Protein AF-A0A1I2GS58-F1 (afdb_monomer)

Organism: NCBI:txid54

Mean predicted aligned error: 17.9 Å

Nearest PDB structures (foldseek):
  8iyj-assembly1_B1  TM=2.635E-01  e=1.250E+00  Mus musculus
  8iyj-assembly1_R4  TM=2.376E-01  e=3.784E+00  Mus musculus

Structure (mmCIF, N/CA/C/O backbone):
data_AF-A0A1I2GS58-F1
#
_entry.id   AF-A0A1I2GS58-F1
#
loop_
_atom_site.group_PDB
_atom_site.id
_atom_site.type_symbol
_atom_site.label_atom_id
_atom_site.label_alt_id
_atom_site.label_comp_id
_atom_site.label_asym_id
_atom_site.label_entity_id
_atom_site.label_seq_id
_atom_site.pdbx_PDB_ins_code
_atom_site.Cartn_x
_atom_site.Cartn_y
_atom_site.Cartn_z
_atom_site.occupancy
_atom_site.B_iso_or_equiv
_atom_site.auth_seq_id
_atom_site.auth_comp_id
_atom_site.auth_asym_id
_atom_site.auth_atom_id
_atom_site.pdbx_PDB_model_num
ATOM 1 N N . MET A 1 1 ? 33.123 -3.774 -54.823 1.00 48.91 1 MET A N 1
ATOM 2 C CA . MET A 1 1 ? 31.877 -4.557 -54.957 1.00 48.91 1 MET A CA 1
ATOM 3 C C . MET A 1 1 ? 30.847 -3.925 -54.034 1.00 48.91 1 MET A C 1
ATOM 5 O O . MET A 1 1 ? 31.086 -3.956 -52.839 1.00 48.91 1 MET A O 1
ATOM 9 N N . PRO A 1 2 ? 29.762 -3.336 -54.557 1.00 59.94 2 PRO A N 1
ATOM 10 C CA . PRO A 1 2 ? 28.818 -2.522 -53.775 1.00 59.94 2 PRO A CA 1
ATOM 11 C C . PRO A 1 2 ? 27.929 -3.309 -52.789 1.00 59.94 2 PRO A C 1
ATOM 13 O O . PRO A 1 2 ? 27.223 -2.706 -51.996 1.00 59.94 2 PRO A O 1
ATOM 16 N N . GLY A 1 3 ? 27.942 -4.647 -52.822 1.00 66.81 3 GLY A N 1
ATOM 17 C CA . GLY A 1 3 ? 27.035 -5.465 -52.005 1.00 66.81 3 GLY A CA 1
ATOM 18 C C . GLY A 1 3 ? 27.407 -5.597 -50.523 1.00 66.81 3 GLY A C 1
ATOM 19 O O . GLY A 1 3 ? 26.514 -5.786 -49.709 1.00 66.81 3 GLY A O 1
ATOM 20 N N . LYS A 1 4 ? 28.694 -5.494 -50.155 1.00 75.38 4 LYS A N 1
ATOM 21 C CA . LYS A 1 4 ? 29.129 -5.684 -48.756 1.00 75.38 4 LYS A CA 1
ATOM 22 C C . LYS A 1 4 ? 28.836 -4.471 -47.867 1.00 75.38 4 LYS A C 1
ATOM 24 O O . LYS A 1 4 ? 28.474 -4.652 -46.713 1.00 75.38 4 LYS A O 1
ATOM 29 N N . ASP A 1 5 ? 28.956 -3.261 -48.408 1.00 76.06 5 ASP A N 1
ATOM 30 C CA . ASP A 1 5 ? 28.724 -2.023 -47.651 1.00 76.06 5 ASP A CA 1
ATOM 31 C C . ASP A 1 5 ? 27.222 -1.787 -47.404 1.00 76.06 5 ASP A C 1
ATOM 33 O O . ASP A 1 5 ? 26.819 -1.464 -46.291 1.00 76.06 5 ASP A O 1
ATOM 37 N N . LEU A 1 6 ? 26.374 -2.079 -48.401 1.00 79.50 6 LEU A N 1
ATOM 38 C CA . LEU A 1 6 ? 24.913 -2.049 -48.241 1.00 79.50 6 LEU A CA 1
ATOM 39 C C . LEU A 1 6 ? 24.422 -3.045 -47.183 1.00 79.50 6 LEU A C 1
ATOM 41 O O . LEU A 1 6 ? 23.468 -2.762 -46.463 1.00 79.50 6 LEU A O 1
ATOM 45 N N . GLN A 1 7 ? 25.078 -4.203 -47.083 1.00 85.56 7 GLN A N 1
ATOM 46 C CA . GLN A 1 7 ? 24.760 -5.193 -46.062 1.00 85.56 7 GLN A CA 1
ATOM 47 C C . GLN A 1 7 ? 25.145 -4.693 -44.661 1.00 85.56 7 GLN A C 1
ATOM 49 O O . GLN A 1 7 ? 24.326 -4.785 -43.753 1.00 85.56 7 GLN A O 1
ATOM 54 N N . ALA A 1 8 ? 26.327 -4.088 -44.502 1.00 80.81 8 ALA A N 1
ATOM 55 C CA . ALA A 1 8 ? 26.757 -3.508 -43.229 1.00 80.81 8 ALA A CA 1
ATOM 56 C C . ALA A 1 8 ? 25.837 -2.363 -42.762 1.00 80.81 8 ALA A C 1
ATOM 58 O O . ALA A 1 8 ? 25.475 -2.303 -41.590 1.00 80.81 8 ALA A O 1
ATOM 59 N N . HIS A 1 9 ? 25.396 -1.495 -43.679 1.00 81.62 9 HIS A N 1
ATOM 60 C CA . HIS A 1 9 ? 24.461 -0.411 -43.358 1.00 81.62 9 HIS A CA 1
ATOM 61 C C . HIS A 1 9 ? 23.086 -0.950 -42.931 1.00 81.62 9 HIS A C 1
ATOM 63 O O . HIS A 1 9 ? 22.503 -0.484 -41.954 1.00 81.62 9 HIS A O 1
ATOM 69 N N . ALA A 1 10 ? 22.578 -1.976 -43.623 1.00 86.81 10 ALA A N 1
ATOM 70 C CA . ALA A 1 10 ? 21.312 -2.616 -43.272 1.00 86.81 10 ALA A CA 1
ATOM 71 C C . ALA A 1 10 ? 21.372 -3.352 -41.918 1.00 86.81 10 ALA A C 1
ATOM 73 O O . ALA A 1 10 ? 20.400 -3.316 -41.159 1.00 86.81 10 ALA A O 1
ATOM 74 N N . GLU A 1 11 ? 22.497 -4.003 -41.607 1.00 88.94 11 GLU A N 1
ATOM 75 C CA . GLU A 1 11 ? 22.742 -4.671 -40.321 1.00 88.94 11 GLU A CA 1
ATOM 76 C C . GLU A 1 11 ? 22.827 -3.661 -39.164 1.00 88.94 11 GLU A C 1
ATOM 78 O O . GLU A 1 11 ? 22.199 -3.864 -38.119 1.00 88.94 11 GLU A O 1
ATOM 83 N N . GLU A 1 12 ? 23.518 -2.535 -39.353 1.00 86.19 12 GLU A N 1
ATOM 84 C CA . GLU A 1 12 ? 23.618 -1.490 -38.328 1.00 86.19 12 GLU A CA 1
ATOM 85 C C . GLU A 1 12 ? 22.277 -0.760 -38.133 1.00 86.19 12 GLU A C 1
ATOM 87 O O . GLU A 1 12 ? 21.866 -0.506 -37.002 1.00 86.19 12 GLU A O 1
ATOM 92 N N . GLU A 1 13 ? 21.512 -0.507 -39.201 1.00 88.56 13 GLU A N 1
ATOM 93 C CA . GLU A 1 13 ? 20.151 0.033 -39.088 1.00 88.56 13 GLU A CA 1
ATOM 94 C C . GLU A 1 13 ? 19.199 -0.919 -38.356 1.00 88.56 13 GLU A C 1
ATOM 96 O O . GLU A 1 13 ? 18.364 -0.479 -37.560 1.00 88.56 13 GLU A O 1
ATOM 101 N N . ALA A 1 14 ? 19.297 -2.225 -38.623 1.00 89.44 14 ALA A N 1
ATOM 102 C CA . ALA A 1 14 ? 18.523 -3.231 -37.905 1.00 89.44 14 ALA A CA 1
ATOM 103 C C . ALA A 1 14 ? 18.892 -3.245 -36.415 1.00 89.44 14 ALA A C 1
ATOM 105 O O . ALA A 1 14 ? 17.999 -3.273 -35.566 1.00 89.44 14 ALA A O 1
ATOM 106 N N . THR A 1 15 ? 20.184 -3.128 -36.106 1.00 88.38 15 THR A N 1
ATOM 107 C CA . THR A 1 15 ? 20.695 -3.019 -34.735 1.00 88.38 15 THR A CA 1
ATOM 108 C C . THR A 1 15 ? 20.182 -1.750 -34.048 1.00 88.38 15 THR A C 1
ATOM 110 O O . THR A 1 15 ? 19.650 -1.824 -32.943 1.00 88.38 15 THR A O 1
ATOM 113 N N . GLY A 1 16 ? 20.228 -0.595 -34.716 1.00 85.38 16 GLY A N 1
ATOM 114 C CA . GLY A 1 16 ? 19.708 0.668 -34.184 1.00 85.38 16 GLY A CA 1
ATOM 115 C C . GLY A 1 16 ? 18.187 0.667 -33.975 1.00 85.38 16 GLY A C 1
ATOM 116 O O . GLY A 1 16 ? 17.687 1.291 -33.038 1.00 85.38 16 GLY A O 1
ATOM 117 N N . ARG A 1 17 ? 17.420 -0.051 -34.810 1.00 89.88 17 ARG A N 1
ATOM 118 C CA . ARG A 1 17 ? 15.979 -0.274 -34.577 1.00 89.88 17 ARG A CA 1
ATOM 119 C C . ARG A 1 17 ? 15.735 -1.161 -33.356 1.00 89.88 17 ARG A C 1
ATOM 121 O O . ARG A 1 17 ? 14.873 -0.830 -32.547 1.00 89.88 17 ARG A O 1
ATOM 128 N N . ALA A 1 18 ? 16.504 -2.238 -33.201 1.00 86.69 18 ALA A N 1
ATOM 129 C CA . ALA A 1 18 ? 16.409 -3.120 -32.040 1.00 86.69 18 ALA A CA 1
ATOM 130 C C . ALA A 1 18 ? 16.764 -2.389 -30.731 1.00 86.69 18 ALA A C 1
ATOM 132 O O . ALA A 1 18 ? 16.047 -2.526 -29.745 1.00 86.69 18 ALA A O 1
ATOM 133 N N . MET A 1 19 ? 17.802 -1.545 -30.735 1.00 84.56 19 MET A N 1
ATOM 134 C CA . MET A 1 19 ? 18.185 -0.739 -29.567 1.00 84.56 19 MET A CA 1
ATOM 135 C C . MET A 1 19 ? 17.104 0.276 -29.174 1.00 84.56 19 MET A C 1
ATOM 137 O O . MET A 1 19 ? 16.819 0.437 -27.992 1.00 84.56 19 MET A O 1
ATOM 141 N N . ARG A 1 20 ? 16.454 0.927 -30.148 1.00 87.75 20 ARG A N 1
ATOM 142 C CA . ARG A 1 20 ? 15.334 1.847 -29.875 1.00 87.75 20 ARG A CA 1
ATOM 143 C C . ARG A 1 20 ? 14.098 1.129 -29.335 1.00 87.75 20 ARG A C 1
ATOM 145 O O . ARG A 1 20 ? 13.419 1.671 -28.468 1.00 87.75 20 ARG A O 1
ATOM 152 N N . ALA A 1 21 ? 13.820 -0.083 -29.815 1.00 87.81 21 ALA A N 1
ATOM 153 C CA . ALA A 1 21 ? 12.775 -0.924 -29.235 1.00 87.81 21 ALA A CA 1
ATOM 154 C C . ALA A 1 21 ? 13.104 -1.284 -27.775 1.00 87.81 21 ALA A C 1
ATOM 156 O O . ALA A 1 21 ? 12.256 -1.109 -26.906 1.00 87.81 21 ALA A O 1
ATOM 157 N N . ALA A 1 22 ? 14.353 -1.668 -27.488 1.00 81.12 22 ALA A N 1
ATOM 158 C CA . ALA A 1 22 ? 14.809 -1.948 -26.128 1.00 81.12 22 ALA A CA 1
ATOM 159 C C . ALA A 1 22 ? 14.752 -0.711 -25.206 1.00 81.12 22 ALA A C 1
ATOM 161 O O . ALA A 1 22 ? 14.376 -0.834 -24.043 1.00 81.12 22 ALA A O 1
ATOM 162 N N . GLU A 1 23 ? 15.072 0.491 -25.704 1.00 87.25 23 GLU A N 1
ATOM 163 C CA . GLU A 1 23 ? 14.900 1.736 -24.938 1.00 87.25 23 GLU A CA 1
ATOM 164 C C . GLU A 1 23 ? 13.424 2.002 -24.612 1.00 87.25 23 GLU A C 1
ATOM 166 O O . GLU A 1 23 ? 13.102 2.370 -23.482 1.00 87.25 23 GLU A O 1
ATOM 171 N N . ALA A 1 24 ? 12.519 1.787 -25.572 1.00 89.19 24 ALA A N 1
ATOM 172 C CA . ALA A 1 24 ? 11.085 1.949 -25.349 1.00 89.19 24 ALA A CA 1
ATOM 173 C C . ALA A 1 24 ? 10.551 0.949 -24.308 1.00 89.19 24 ALA A C 1
ATOM 175 O O . ALA A 1 24 ? 9.811 1.345 -23.406 1.00 89.19 24 ALA A O 1
ATOM 176 N N . GLU A 1 25 ? 10.972 -0.317 -24.386 1.00 86.88 25 GLU A N 1
ATOM 177 C CA . GLU A 1 25 ? 10.633 -1.353 -23.402 1.00 86.88 25 GLU A CA 1
ATOM 178 C C . GLU A 1 25 ? 11.165 -1.008 -22.003 1.00 86.88 25 GLU A C 1
ATOM 180 O O . GLU A 1 25 ? 10.421 -1.084 -21.023 1.00 86.88 25 GLU A O 1
ATOM 185 N N . ALA A 1 26 ? 12.418 -0.550 -21.899 1.00 80.44 26 ALA A N 1
ATOM 186 C CA . ALA A 1 26 ? 13.000 -0.099 -20.635 1.00 80.44 26 ALA A CA 1
ATOM 187 C C . ALA A 1 26 ? 12.263 1.130 -20.071 1.00 80.44 26 ALA A C 1
ATOM 189 O O . ALA A 1 26 ? 12.011 1.216 -18.870 1.00 80.44 26 ALA A O 1
ATOM 190 N N . GLY A 1 27 ? 11.853 2.065 -20.933 1.00 82.69 27 GLY A N 1
ATOM 191 C CA . GLY A 1 27 ? 11.049 3.222 -20.541 1.00 82.69 27 GLY A CA 1
ATOM 192 C C . GLY A 1 27 ? 9.672 2.828 -20.000 1.00 82.69 27 GLY A C 1
ATOM 193 O O . GLY A 1 27 ? 9.216 3.376 -18.994 1.00 82.69 27 GLY A O 1
ATOM 194 N N . GLU A 1 28 ? 9.017 1.842 -20.619 1.00 90.94 28 GLU A N 1
ATOM 195 C CA . GLU A 1 28 ? 7.764 1.290 -20.104 1.00 90.94 28 GLU A CA 1
ATOM 196 C C . GLU A 1 28 ? 7.965 0.576 -18.758 1.00 90.94 28 GLU A C 1
ATOM 198 O O . GLU A 1 28 ? 7.128 0.723 -17.863 1.00 90.94 28 GLU A O 1
ATOM 203 N N . ALA A 1 29 ? 9.077 -0.145 -18.587 1.00 80.25 29 ALA A N 1
ATOM 204 C CA . ALA A 1 29 ? 9.426 -0.795 -17.327 1.00 80.25 29 ALA A CA 1
ATOM 205 C C . ALA A 1 29 ? 9.612 0.220 -16.186 1.00 80.25 29 ALA A C 1
ATOM 207 O O . ALA A 1 29 ? 9.030 0.030 -15.119 1.00 80.25 29 ALA A O 1
ATOM 208 N N . VAL A 1 30 ? 10.319 1.335 -16.423 1.00 84.81 30 VAL A N 1
ATOM 209 C CA . VAL A 1 30 ? 10.458 2.433 -15.442 1.00 84.81 30 VAL A CA 1
ATOM 210 C C . VAL A 1 30 ? 9.097 3.000 -15.053 1.00 84.81 30 VAL A C 1
ATOM 212 O O . VAL A 1 30 ? 8.817 3.188 -13.870 1.00 84.81 30 VAL A O 1
ATOM 215 N N . ARG A 1 31 ? 8.220 3.251 -16.034 1.00 93.44 31 ARG A N 1
ATOM 216 C CA . ARG A 1 31 ? 6.873 3.769 -15.759 1.00 93.44 31 ARG A CA 1
ATOM 217 C C . ARG A 1 31 ? 6.079 2.814 -14.865 1.00 93.44 31 ARG A C 1
ATOM 219 O O . ARG A 1 31 ? 5.524 3.256 -13.865 1.00 93.44 31 ARG A O 1
ATOM 226 N N . LYS A 1 32 ? 6.062 1.518 -15.192 1.00 87.00 32 LYS A N 1
ATOM 227 C CA . LYS A 1 32 ? 5.380 0.495 -14.381 1.00 87.00 32 LYS A CA 1
ATOM 228 C C . LYS A 1 32 ? 5.976 0.377 -12.978 1.00 87.00 32 LYS A C 1
ATOM 230 O O . LYS A 1 32 ? 5.226 0.212 -12.021 1.00 87.00 32 LYS A O 1
ATOM 235 N N . ALA A 1 33 ? 7.299 0.478 -12.847 1.00 80.38 33 ALA A N 1
ATOM 236 C CA . ALA A 1 33 ? 7.970 0.439 -11.551 1.00 80.38 33 ALA A CA 1
ATOM 237 C C . ALA A 1 33 ? 7.562 1.633 -10.670 1.00 80.38 33 ALA A C 1
ATOM 239 O O . ALA A 1 33 ? 7.213 1.436 -9.510 1.00 80.38 33 ALA A O 1
ATOM 240 N N . ARG A 1 34 ? 7.503 2.847 -11.236 1.00 86.75 34 ARG A N 1
ATOM 241 C CA . ARG A 1 34 ? 7.041 4.048 -10.517 1.00 86.75 34 ARG A CA 1
ATOM 242 C C . ARG A 1 34 ? 5.569 3.963 -10.116 1.00 86.75 34 ARG A C 1
ATOM 244 O O . ARG A 1 34 ? 5.231 4.269 -8.981 1.00 86.75 34 ARG A O 1
ATOM 251 N N . GLU A 1 35 ? 4.701 3.481 -11.010 1.00 90.38 35 GLU A N 1
ATOM 252 C CA . GLU A 1 35 ? 3.285 3.237 -10.686 1.00 90.38 35 GLU A CA 1
ATOM 253 C C . GLU A 1 35 ? 3.135 2.257 -9.503 1.00 90.38 35 GLU A C 1
ATOM 255 O O . GLU A 1 35 ? 2.274 2.446 -8.641 1.00 90.38 35 GLU A O 1
ATOM 260 N N . ALA A 1 36 ? 3.988 1.228 -9.429 1.00 84.06 36 ALA A N 1
ATOM 261 C CA . ALA A 1 36 ? 4.006 0.281 -8.317 1.00 84.06 36 ALA A CA 1
ATOM 262 C C . ALA A 1 36 ? 4.545 0.896 -7.011 1.00 84.06 36 ALA A C 1
ATOM 264 O O . ALA A 1 36 ? 3.981 0.638 -5.947 1.00 84.06 36 ALA A O 1
ATOM 265 N N . GLU A 1 37 ? 5.593 1.721 -7.079 1.00 88.62 37 GLU A N 1
ATOM 266 C CA . GLU A 1 37 ? 6.127 2.463 -5.928 1.00 88.62 37 GLU A CA 1
ATOM 267 C C . GLU A 1 37 ? 5.077 3.416 -5.341 1.00 88.62 37 GLU A C 1
ATOM 269 O O . GLU A 1 37 ? 4.812 3.382 -4.137 1.00 88.62 37 GLU A O 1
ATOM 274 N N . ASP A 1 38 ? 4.404 4.196 -6.190 1.00 89.06 38 ASP A N 1
ATOM 275 C CA . ASP A 1 38 ? 3.341 5.115 -5.777 1.00 89.06 38 ASP A CA 1
ATOM 276 C C . ASP A 1 38 ? 2.176 4.371 -5.107 1.00 89.06 38 ASP A C 1
ATOM 278 O O . ASP A 1 38 ? 1.654 4.810 -4.073 1.00 89.06 38 ASP A O 1
ATOM 282 N N . ALA A 1 39 ? 1.781 3.219 -5.661 1.00 85.94 39 ALA A N 1
ATOM 283 C CA . ALA A 1 39 ? 0.744 2.368 -5.085 1.00 85.94 39 ALA A CA 1
ATOM 284 C C . ALA A 1 39 ? 1.159 1.802 -3.715 1.00 85.94 39 ALA A C 1
ATOM 286 O O . ALA A 1 39 ? 0.361 1.835 -2.773 1.00 85.94 39 ALA A O 1
ATOM 287 N N . ALA A 1 40 ? 2.406 1.340 -3.572 1.00 80.88 40 ALA A N 1
ATOM 288 C CA . ALA A 1 40 ? 2.943 0.856 -2.301 1.00 80.88 40 ALA A CA 1
ATOM 289 C C . ALA A 1 40 ? 2.997 1.978 -1.2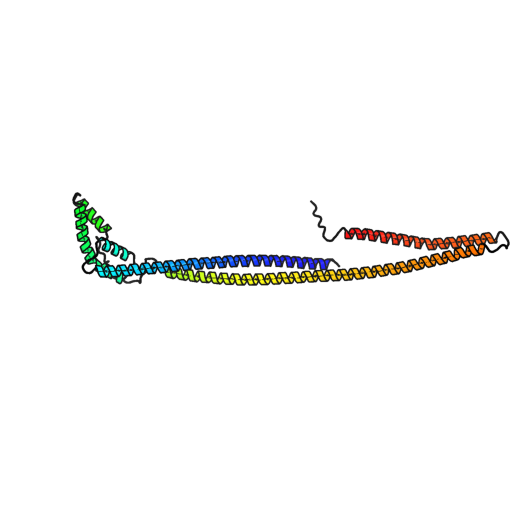47 1.00 80.88 40 ALA A C 1
ATOM 291 O O . ALA A 1 40 ? 2.550 1.793 -0.113 1.00 80.88 40 ALA A O 1
ATOM 292 N N . ALA A 1 41 ? 3.451 3.174 -1.630 1.00 81.38 41 ALA A N 1
ATOM 293 C CA . ALA A 1 41 ? 3.499 4.343 -0.755 1.00 81.38 41 ALA A CA 1
ATOM 294 C C . ALA A 1 41 ? 2.100 4.831 -0.338 1.00 81.38 41 ALA A C 1
ATOM 296 O O . ALA A 1 41 ? 1.907 5.310 0.783 1.00 81.38 41 ALA A O 1
ATOM 297 N N . ALA A 1 42 ? 1.104 4.739 -1.224 1.00 83.38 42 ALA A N 1
ATOM 298 C CA . ALA A 1 42 ? -0.289 5.034 -0.889 1.00 83.38 42 ALA A CA 1
ATOM 299 C C . ALA A 1 42 ? -0.872 4.000 0.088 1.00 83.38 42 ALA A C 1
ATOM 301 O O . ALA A 1 42 ? -1.515 4.385 1.067 1.00 83.38 42 ALA A O 1
ATOM 302 N N . GLY A 1 43 ? -0.601 2.710 -0.139 1.00 78.94 43 GLY A N 1
ATOM 303 C CA . GLY A 1 43 ? -1.004 1.626 0.757 1.00 78.94 43 GLY A CA 1
ATOM 304 C C . GLY A 1 43 ? -0.422 1.775 2.163 1.00 78.94 43 GLY A C 1
ATOM 305 O O . GLY A 1 43 ? -1.156 1.659 3.144 1.00 78.94 43 GLY A O 1
ATOM 306 N N . LEU A 1 44 ? 0.867 2.120 2.268 1.00 82.00 44 LEU A N 1
ATOM 307 C CA . LEU A 1 44 ? 1.528 2.352 3.554 1.00 82.00 44 LEU A CA 1
ATOM 308 C C . LEU A 1 44 ? 0.899 3.526 4.319 1.00 82.00 44 LEU A C 1
ATOM 310 O O . LEU A 1 44 ? 0.547 3.368 5.484 1.00 82.00 44 LEU A O 1
ATOM 314 N N . ARG A 1 45 ? 0.669 4.669 3.657 1.00 80.94 45 ARG A N 1
ATOM 315 C CA . ARG A 1 45 ? 0.017 5.837 4.282 1.00 80.94 45 ARG A CA 1
ATOM 316 C C . ARG A 1 45 ? -1.389 5.521 4.791 1.00 80.94 45 ARG A C 1
ATOM 318 O O . ARG A 1 45 ? -1.766 5.962 5.874 1.00 80.94 45 ARG A O 1
ATOM 325 N N . ALA A 1 46 ? -2.169 4.763 4.019 1.00 78.12 46 ALA A N 1
ATOM 326 C CA . ALA A 1 46 ? -3.500 4.338 4.439 1.00 78.12 46 ALA A CA 1
ATOM 327 C C . ALA A 1 46 ? -3.430 3.436 5.683 1.00 78.12 46 ALA A C 1
ATOM 329 O O . ALA A 1 46 ? -4.171 3.664 6.639 1.00 78.12 46 ALA A O 1
ATOM 330 N N . ALA A 1 47 ? -2.504 2.473 5.702 1.00 75.56 47 ALA A N 1
ATOM 331 C CA . ALA A 1 47 ? -2.296 1.587 6.844 1.00 75.56 47 ALA A CA 1
ATOM 332 C C . ALA A 1 47 ? -1.849 2.349 8.105 1.00 75.56 47 ALA A C 1
ATOM 334 O O . ALA A 1 47 ? -2.409 2.122 9.174 1.00 75.56 47 ALA A O 1
ATOM 335 N N . GLU A 1 48 ? -0.912 3.294 7.984 1.00 78.62 48 GLU A N 1
ATOM 336 C CA . GLU A 1 48 ? -0.454 4.130 9.105 1.00 78.62 48 GLU A CA 1
ATOM 337 C C . GLU A 1 48 ? -1.591 4.994 9.664 1.00 78.62 48 GLU A C 1
ATOM 339 O O . GLU A 1 48 ? -1.823 5.006 10.870 1.00 78.62 48 GLU A O 1
ATOM 344 N N . SER A 1 49 ? -2.389 5.622 8.793 1.00 75.12 49 SER A N 1
ATOM 345 C CA . SER A 1 49 ? -3.551 6.405 9.234 1.00 75.12 49 SER A CA 1
ATOM 346 C C . SER A 1 49 ? -4.616 5.558 9.946 1.00 75.12 49 SER A C 1
ATOM 348 O O . SER A 1 49 ? -5.254 6.026 10.891 1.00 75.12 49 SER A O 1
ATOM 350 N N . GLY A 1 50 ? -4.795 4.302 9.519 1.00 73.75 50 GLY A N 1
ATOM 351 C CA . GLY A 1 50 ? -5.671 3.341 10.186 1.00 73.75 50 GLY A CA 1
ATOM 352 C C . GLY A 1 50 ? -5.138 2.949 11.564 1.00 73.75 50 GLY A C 1
ATOM 353 O O . GLY A 1 50 ? -5.887 2.979 12.539 1.00 73.75 50 GLY A O 1
ATOM 354 N N . ALA A 1 51 ? -3.837 2.671 11.664 1.00 72.94 51 ALA A N 1
ATOM 355 C CA . ALA A 1 51 ? -3.181 2.335 12.924 1.00 72.94 51 ALA A CA 1
ATOM 356 C C . ALA A 1 51 ? -3.251 3.484 13.945 1.00 72.94 51 ALA A C 1
ATOM 358 O O . ALA A 1 51 ? -3.552 3.242 15.115 1.00 72.94 51 ALA A O 1
ATOM 359 N N . ASP A 1 52 ? -3.057 4.732 13.509 1.00 73.31 52 ASP A N 1
ATOM 360 C CA . ASP A 1 52 ? -3.193 5.920 14.362 1.00 73.31 52 ASP A CA 1
ATOM 361 C C . ASP A 1 52 ? -4.635 6.112 14.854 1.00 73.31 52 ASP A C 1
ATOM 363 O O . ASP A 1 52 ? -4.878 6.408 16.032 1.00 73.31 52 ASP A O 1
ATOM 367 N N . ALA A 1 53 ? -5.618 5.917 13.969 1.00 70.44 53 ALA A N 1
ATOM 368 C CA . ALA A 1 53 ? -7.031 5.998 14.326 1.00 70.44 53 ALA A CA 1
ATOM 369 C C . ALA A 1 53 ? -7.414 4.929 15.363 1.00 70.44 53 ALA A C 1
ATOM 371 O O . ALA A 1 53 ? -8.101 5.241 16.346 1.00 70.44 53 ALA A O 1
ATOM 372 N N . ASP A 1 54 ? -6.923 3.703 15.180 1.00 71.31 54 ASP A N 1
ATOM 373 C CA . ASP A 1 54 ? -7.122 2.590 16.104 1.00 71.31 54 ASP A CA 1
ATOM 374 C C . ASP A 1 54 ? -6.411 2.824 17.440 1.00 71.31 54 ASP A C 1
ATOM 376 O O . ASP A 1 54 ? -7.003 2.596 18.498 1.00 71.31 54 ASP A O 1
ATOM 380 N N . ALA A 1 55 ? -5.183 3.346 17.436 1.00 70.88 55 ALA A N 1
ATOM 381 C CA . ALA A 1 55 ? -4.470 3.730 18.653 1.00 70.88 55 ALA A CA 1
ATOM 382 C C . ALA A 1 55 ? -5.246 4.796 19.443 1.00 70.88 55 ALA A C 1
ATOM 384 O O . ALA A 1 55 ? -5.467 4.646 20.648 1.00 70.88 55 ALA A O 1
ATOM 385 N N . GLY A 1 56 ? -5.754 5.825 18.758 1.00 71.81 56 GLY A N 1
ATOM 386 C CA . GLY A 1 56 ? -6.602 6.846 19.369 1.00 71.81 56 GLY A CA 1
ATOM 387 C C . GLY A 1 56 ? -7.922 6.283 19.910 1.00 71.81 56 GLY A C 1
ATOM 388 O O . GLY A 1 56 ? -8.394 6.713 20.964 1.00 71.81 56 GLY A O 1
ATOM 389 N N . ALA A 1 57 ? -8.531 5.310 19.225 1.00 73.25 57 ALA A N 1
ATOM 390 C CA . ALA A 1 57 ? -9.722 4.620 19.720 1.00 73.25 57 ALA A CA 1
ATOM 391 C C . ALA A 1 57 ? -9.422 3.808 20.988 1.00 73.25 57 ALA A C 1
ATOM 393 O O . ALA A 1 57 ? -10.149 3.939 21.973 1.00 73.25 57 ALA A O 1
ATOM 394 N N . ARG A 1 58 ? -8.312 3.059 21.008 1.00 73.38 58 ARG A N 1
ATOM 395 C CA . ARG A 1 58 ? -7.854 2.288 22.176 1.00 73.38 58 ARG A CA 1
ATOM 396 C C . ARG A 1 58 ? -7.577 3.188 23.378 1.00 73.38 58 ARG A C 1
ATOM 398 O O . ARG A 1 58 ? -7.980 2.847 24.488 1.00 73.38 58 ARG A O 1
ATOM 405 N N . GLN A 1 59 ? -6.953 4.349 23.170 1.00 77.38 59 GLN A N 1
ATOM 406 C CA . GLN A 1 59 ? -6.726 5.316 24.244 1.00 77.38 59 GLN A CA 1
ATOM 407 C C . GLN A 1 59 ? -8.051 5.801 24.847 1.00 77.38 59 GLN A C 1
ATOM 409 O O . GLN A 1 59 ? -8.232 5.731 26.063 1.00 77.38 59 GLN A O 1
ATOM 414 N N . ARG A 1 60 ? -9.006 6.225 24.008 1.00 82.56 60 ARG A N 1
ATOM 415 C CA . ARG A 1 60 ? -10.335 6.662 24.470 1.00 82.56 60 ARG A CA 1
ATOM 416 C C . ARG A 1 60 ? -11.082 5.551 25.206 1.00 82.56 60 ARG A C 1
ATOM 418 O O . ARG A 1 60 ? -11.741 5.815 26.210 1.00 82.56 60 ARG A O 1
ATOM 425 N N . ASP A 1 61 ? -10.980 4.314 24.731 1.00 80.88 61 ASP A N 1
ATOM 426 C CA . ASP A 1 61 ? -11.593 3.158 25.387 1.00 80.88 61 ASP A CA 1
ATOM 427 C C . ASP A 1 61 ? -10.945 2.859 26.748 1.00 80.88 61 ASP A C 1
ATOM 429 O O . ASP A 1 61 ? -11.659 2.526 27.698 1.00 80.88 61 ASP A O 1
ATOM 433 N N . GLY A 1 62 ? -9.624 3.031 26.866 1.00 80.94 62 GLY A N 1
ATOM 434 C CA . GLY A 1 62 ? -8.884 2.928 28.125 1.00 80.94 62 GLY A CA 1
ATOM 435 C C . GLY A 1 62 ? -9.259 4.023 29.128 1.00 80.94 62 GLY A C 1
ATOM 436 O O . GLY A 1 62 ? -9.489 3.731 30.302 1.00 80.94 62 GLY A O 1
ATOM 437 N N . GLU A 1 63 ? -9.410 5.267 28.672 1.00 86.44 63 GLU A N 1
ATOM 438 C CA . GLU A 1 63 ? -9.886 6.387 29.495 1.00 86.44 63 GLU A CA 1
ATOM 439 C C . GLU A 1 63 ? -11.319 6.149 29.992 1.00 86.44 63 GLU A C 1
ATOM 441 O O . GLU A 1 63 ? -11.598 6.302 31.183 1.00 86.44 63 GLU A O 1
ATOM 446 N N . ARG A 1 64 ? -12.220 5.686 29.111 1.00 87.44 64 ARG A N 1
ATOM 447 C CA . ARG A 1 64 ? -13.597 5.308 29.477 1.00 87.44 64 ARG A CA 1
ATOM 448 C C . ARG A 1 64 ? -13.632 4.192 30.514 1.00 87.44 64 ARG A C 1
ATOM 450 O O . ARG A 1 64 ? -14.439 4.254 31.442 1.00 87.44 64 ARG A O 1
ATOM 457 N N . TYR A 1 65 ? -12.773 3.184 30.373 1.00 87.81 65 TYR A N 1
ATOM 458 C CA . TYR A 1 65 ? -12.648 2.103 31.347 1.00 87.81 65 TYR A CA 1
ATOM 459 C C . TYR A 1 65 ? -12.162 2.623 32.700 1.00 87.81 65 TYR A C 1
ATOM 461 O O . TYR A 1 65 ? -12.794 2.364 33.724 1.00 87.81 65 TYR A O 1
ATOM 469 N N . ALA A 1 66 ? -11.084 3.410 32.713 1.00 87.06 66 ALA A N 1
ATOM 470 C CA . ALA A 1 66 ? -10.538 3.995 33.933 1.00 87.06 66 ALA A CA 1
ATOM 471 C C . ALA A 1 66 ? -11.572 4.875 34.654 1.00 87.06 66 ALA A C 1
ATOM 473 O O . ALA A 1 66 ? -11.733 4.770 35.873 1.00 87.06 66 ALA A O 1
ATOM 474 N N . GLN A 1 67 ? -12.325 5.681 33.901 1.00 93.88 67 GLN A N 1
ATOM 475 C CA . GLN A 1 67 ? -13.414 6.496 34.430 1.00 93.88 67 GLN A CA 1
ATOM 476 C C . GLN A 1 67 ? -14.531 5.635 35.033 1.00 93.88 67 GLN A C 1
ATOM 478 O O . GLN A 1 67 ? -14.976 5.918 36.143 1.00 93.88 67 GLN A O 1
ATOM 483 N N . ALA A 1 68 ? -14.941 4.556 34.359 1.00 92.00 68 ALA A N 1
ATOM 484 C CA . ALA A 1 68 ? -15.954 3.637 34.876 1.00 92.00 68 ALA A CA 1
ATOM 485 C C . ALA A 1 68 ? -15.511 2.953 36.183 1.00 92.00 68 ALA A C 1
ATOM 487 O O . ALA A 1 68 ? -16.295 2.833 37.124 1.00 92.00 68 ALA A O 1
ATOM 488 N N . ILE A 1 69 ? -14.243 2.543 36.285 1.00 92.56 69 ILE A N 1
ATOM 489 C CA . ILE A 1 69 ? -13.683 1.984 37.524 1.00 92.56 69 ILE A CA 1
ATOM 490 C C . ILE A 1 69 ? -13.686 3.025 38.647 1.00 92.56 69 ILE A C 1
ATOM 492 O O . ILE A 1 69 ? -14.076 2.711 39.775 1.00 92.56 69 ILE A O 1
ATOM 496 N N . ALA A 1 70 ? -13.247 4.252 38.359 1.00 93.25 70 ALA A N 1
ATOM 497 C CA . ALA A 1 70 ? -13.209 5.333 39.338 1.00 93.25 70 ALA A CA 1
ATOM 498 C C . ALA A 1 70 ? -14.615 5.670 39.852 1.00 93.25 70 ALA A C 1
ATOM 500 O O . ALA A 1 70 ? -14.825 5.767 41.061 1.00 93.25 70 ALA A O 1
ATOM 501 N N . GLU A 1 71 ? -15.586 5.766 38.948 1.00 95.56 71 GLU A N 1
ATOM 502 C CA . GLU A 1 71 ? -16.982 6.016 39.289 1.00 95.56 71 GLU A CA 1
ATOM 503 C C . GLU A 1 71 ? -17.587 4.878 40.115 1.00 95.56 71 GLU A C 1
ATOM 505 O O . GLU A 1 71 ? -18.225 5.132 41.135 1.00 95.56 71 GLU A O 1
ATOM 510 N N . ALA A 1 72 ? -17.329 3.621 39.741 1.00 93.12 72 ALA A N 1
ATOM 511 C CA . ALA A 1 72 ? -17.799 2.464 40.498 1.00 93.12 72 ALA A CA 1
ATOM 512 C C . ALA A 1 72 ? -17.263 2.479 41.935 1.00 93.12 72 ALA A C 1
ATOM 514 O O . ALA A 1 72 ? -18.009 2.247 42.886 1.00 93.12 72 ALA A O 1
ATOM 515 N N . ARG A 1 73 ? -15.976 2.805 42.107 1.00 93.00 73 ARG A N 1
ATOM 516 C CA . ARG A 1 73 ? -15.337 2.915 43.426 1.00 93.00 73 ARG A CA 1
ATOM 517 C C . ARG A 1 73 ? -15.867 4.089 44.244 1.00 93.00 73 ARG A C 1
ATOM 519 O O . ARG A 1 73 ? -16.002 3.944 45.453 1.00 93.00 73 ARG A O 1
ATOM 526 N N . ALA A 1 74 ? -16.159 5.223 43.611 1.00 93.38 74 ALA A N 1
ATOM 527 C CA . ALA A 1 74 ? -16.696 6.401 44.289 1.00 93.38 74 ALA A CA 1
ATOM 528 C C . ALA A 1 74 ? -18.168 6.226 44.698 1.00 93.38 74 ALA A C 1
ATOM 530 O O . ALA A 1 74 ? -18.573 6.713 45.750 1.00 93.38 74 ALA A O 1
ATOM 531 N N . GLY A 1 75 ? -18.957 5.524 43.880 1.00 90.56 75 GLY A N 1
ATOM 532 C CA . GLY A 1 75 ? -20.388 5.313 44.096 1.00 90.56 75 GLY A CA 1
ATOM 533 C C . GLY A 1 75 ? -20.750 4.105 44.966 1.00 90.56 75 GLY A C 1
ATOM 534 O O . GLY A 1 75 ? -21.852 4.049 45.514 1.00 90.56 75 GLY A O 1
ATOM 535 N N . ALA A 1 76 ? -19.841 3.134 45.103 1.00 90.88 76 ALA A N 1
ATOM 536 C CA . ALA A 1 76 ? -20.052 1.947 45.931 1.00 90.88 76 ALA A CA 1
ATOM 537 C C . ALA A 1 76 ? -20.270 2.272 47.428 1.00 90.88 76 ALA A C 1
ATOM 539 O O . ALA A 1 76 ? -21.209 1.730 48.021 1.00 90.88 76 ALA A O 1
ATOM 540 N N . PRO A 1 77 ? -19.479 3.158 48.070 1.00 90.94 77 PRO A N 1
ATOM 541 C CA . PRO A 1 77 ? -19.729 3.573 49.445 1.00 90.94 77 PRO A CA 1
ATOM 542 C C . PRO A 1 77 ? -21.071 4.305 49.565 1.00 90.94 77 PRO A C 1
ATOM 544 O O . PRO A 1 77 ? -21.270 5.375 49.000 1.00 90.94 77 PRO A O 1
ATOM 547 N N . GLY A 1 78 ? -22.010 3.727 50.313 1.00 88.06 78 GLY A N 1
ATOM 548 C CA . GLY A 1 78 ? -23.316 4.346 50.567 1.00 88.06 78 GLY A CA 1
ATOM 549 C C . GLY A 1 78 ? -24.308 4.294 49.400 1.00 88.06 78 GLY A C 1
ATOM 550 O O . GLY A 1 78 ? -25.431 4.757 49.570 1.00 88.06 78 GLY A O 1
ATOM 551 N N . CYS A 1 79 ? -23.943 3.692 48.262 1.00 92.50 79 CYS A N 1
ATOM 552 C CA . CYS A 1 79 ? -24.823 3.498 47.107 1.00 92.50 79 CYS A CA 1
ATOM 553 C C . CYS A 1 79 ? -25.491 4.784 46.618 1.00 92.50 79 CYS A C 1
ATOM 555 O O . CYS A 1 79 ? -26.707 4.854 46.458 1.00 92.50 79 CYS A O 1
ATOM 557 N N . THR A 1 80 ? -24.662 5.796 46.380 1.00 90.06 80 THR A N 1
ATOM 558 C CA . THR A 1 80 ? -25.076 7.133 45.935 1.00 90.06 80 THR A CA 1
ATOM 559 C C . THR A 1 80 ? -25.420 7.200 44.446 1.00 90.06 80 THR A C 1
ATOM 561 O O . THR A 1 80 ? -25.932 8.216 43.983 1.00 90.06 80 THR A O 1
ATOM 564 N N . LEU A 1 81 ? -25.144 6.136 43.686 1.00 91.12 81 LEU A N 1
ATOM 565 C CA . LEU A 1 81 ? -25.486 6.048 42.269 1.00 91.12 81 LEU A CA 1
ATOM 566 C C . LEU A 1 81 ? -26.986 5.814 42.080 1.00 91.12 81 LEU A C 1
ATOM 568 O O . LEU A 1 81 ? -27.560 4.881 42.643 1.00 91.12 81 LEU A O 1
ATOM 572 N N . GLU A 1 82 ? -27.582 6.603 41.190 1.00 94.56 82 GLU A N 1
ATOM 573 C CA . GLU A 1 82 ? -28.914 6.335 40.654 1.00 94.56 82 GLU A CA 1
ATOM 574 C C . GLU A 1 82 ? -28.971 4.951 39.993 1.00 94.56 82 GLU A C 1
ATOM 576 O O . GLU A 1 82 ? -28.009 4.508 39.358 1.00 94.56 82 GLU A O 1
ATOM 581 N N . VAL A 1 83 ? -30.119 4.274 40.099 1.00 93.56 83 VAL A N 1
ATOM 582 C CA . VAL A 1 83 ? -30.279 2.888 39.619 1.00 93.56 83 VAL A CA 1
ATOM 583 C C . VAL A 1 83 ? -29.938 2.750 38.132 1.00 93.56 83 VAL A C 1
ATOM 585 O O . VAL A 1 83 ? -29.230 1.819 37.756 1.00 93.56 83 VAL A O 1
ATOM 588 N N . GLU A 1 84 ? -30.378 3.694 37.297 1.00 94.12 84 GLU A N 1
ATOM 589 C CA . GLU A 1 84 ? -30.077 3.678 35.857 1.00 94.12 84 GLU A CA 1
ATOM 590 C C . GLU A 1 84 ? -28.574 3.794 35.589 1.00 94.12 84 GLU A C 1
ATOM 592 O O . GLU A 1 84 ? -28.021 3.080 34.749 1.00 94.12 84 GLU A O 1
ATOM 597 N N . ARG A 1 85 ? -27.882 4.663 36.340 1.00 95.44 85 ARG A N 1
ATOM 598 C CA . ARG A 1 85 ? -26.436 4.837 36.191 1.00 95.44 85 ARG A CA 1
ATOM 599 C C . ARG A 1 85 ? -25.686 3.600 36.663 1.00 95.44 85 ARG A C 1
ATOM 601 O O . ARG A 1 85 ? -24.740 3.190 36.001 1.00 95.44 85 ARG A O 1
ATOM 608 N N . LEU A 1 86 ? -26.136 2.975 37.749 1.00 95.44 86 LEU A N 1
ATOM 609 C CA . LEU A 1 86 ? -25.579 1.728 38.262 1.00 95.44 86 LEU A CA 1
ATOM 610 C C . LEU A 1 86 ? -25.670 0.591 37.222 1.00 95.44 86 LEU A C 1
ATOM 612 O O . LEU A 1 86 ? -24.678 -0.101 36.984 1.00 95.44 86 LEU A O 1
ATOM 616 N N . ILE A 1 87 ? -26.832 0.421 36.578 1.00 93.19 87 ILE A N 1
ATOM 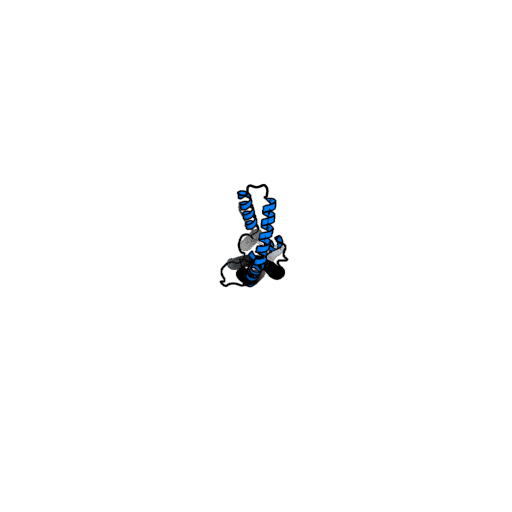617 C CA . ILE A 1 87 ? -27.037 -0.578 35.513 1.00 93.19 87 ILE A CA 1
ATOM 618 C C . ILE A 1 87 ? -26.134 -0.270 34.311 1.00 93.19 87 ILE A C 1
ATOM 620 O O . ILE A 1 87 ? -25.417 -1.151 33.827 1.00 93.19 87 ILE A O 1
ATOM 624 N N . ALA A 1 88 ? -26.115 0.988 33.857 1.00 93.69 88 ALA A N 1
ATOM 625 C CA . ALA A 1 88 ? -25.273 1.421 32.743 1.00 93.69 88 ALA A CA 1
ATOM 626 C C . ALA A 1 88 ? -23.782 1.181 33.024 1.00 93.69 88 ALA A C 1
ATOM 628 O O . ALA A 1 88 ? -23.064 0.667 32.167 1.00 93.69 88 ALA A O 1
ATOM 629 N N . LEU A 1 89 ? -23.330 1.480 34.242 1.00 93.81 89 LEU A N 1
ATOM 630 C CA . LEU A 1 89 ? -21.951 1.287 34.673 1.00 93.81 89 LEU A CA 1
ATOM 631 C C . LEU A 1 89 ? -21.566 -0.196 34.696 1.00 93.81 89 LEU A C 1
ATOM 633 O O . LEU A 1 89 ? -20.498 -0.567 34.209 1.00 93.81 89 LEU A O 1
ATOM 637 N N . ARG A 1 90 ? -22.452 -1.073 35.191 1.00 92.06 90 ARG A N 1
ATOM 638 C CA . ARG A 1 90 ? -22.233 -2.526 35.150 1.00 92.06 90 ARG A CA 1
ATOM 639 C C . ARG A 1 90 ? -22.124 -3.045 33.719 1.00 92.06 90 ARG A C 1
ATOM 641 O O . ARG A 1 90 ? -21.291 -3.922 33.470 1.00 92.06 90 ARG A O 1
ATOM 648 N N . ARG A 1 91 ? -22.959 -2.531 32.810 1.00 89.75 91 ARG A N 1
ATOM 649 C CA . ARG A 1 91 ? -22.943 -2.881 31.385 1.00 89.75 91 ARG A CA 1
ATOM 650 C C . ARG A 1 91 ? -21.643 -2.434 30.730 1.00 89.75 91 ARG A C 1
ATOM 652 O O . ARG A 1 91 ? -20.981 -3.266 30.125 1.00 89.75 91 ARG A O 1
ATOM 659 N N . GLN A 1 92 ? -21.240 -1.183 30.949 1.00 90.06 92 GLN A N 1
ATOM 660 C CA . GLN A 1 92 ? -19.981 -0.637 30.447 1.00 90.06 92 GLN A CA 1
ATOM 661 C C . GLN A 1 92 ? -18.790 -1.470 30.931 1.00 90.06 92 GLN A C 1
ATOM 663 O O . GLN A 1 92 ? -17.971 -1.892 30.126 1.00 90.06 92 GLN A O 1
ATOM 668 N N . LEU A 1 93 ? -18.719 -1.797 32.226 1.00 88.62 93 LEU A N 1
ATOM 669 C CA . LEU A 1 93 ? -17.658 -2.660 32.755 1.00 88.62 93 LEU A CA 1
ATOM 670 C C . LEU A 1 93 ? -17.702 -4.080 32.161 1.00 88.62 93 LEU A C 1
ATOM 672 O O . LEU A 1 93 ? -16.654 -4.698 32.010 1.00 88.62 93 LEU A O 1
ATOM 676 N N . ALA A 1 94 ? -18.877 -4.603 31.791 1.00 84.56 94 ALA A N 1
ATOM 677 C CA . ALA A 1 94 ? -19.015 -5.926 31.172 1.00 84.56 94 ALA A CA 1
ATOM 678 C C . ALA A 1 94 ? -18.424 -6.019 29.755 1.00 84.56 94 ALA A C 1
ATOM 680 O O . ALA A 1 94 ? -18.146 -7.126 29.295 1.00 84.56 94 ALA A O 1
ATOM 681 N N . GLU A 1 95 ? -18.260 -4.890 29.059 1.00 83.56 95 GLU A N 1
ATOM 682 C CA . GLU A 1 95 ? -17.698 -4.842 27.701 1.00 83.56 95 GLU A CA 1
ATOM 683 C C . GLU A 1 95 ? -16.194 -5.157 27.675 1.00 83.56 95 GLU A C 1
ATOM 685 O O . GLU A 1 95 ? -15.657 -5.553 26.636 1.00 83.56 95 GLU A O 1
ATOM 690 N N . TYR A 1 96 ? -15.525 -5.026 28.823 1.00 79.81 96 TYR A N 1
ATOM 691 C CA . TYR A 1 96 ? -14.096 -5.267 28.995 1.00 79.81 96 TYR A CA 1
ATOM 692 C C . TYR A 1 96 ? -13.827 -6.684 29.526 1.00 79.81 96 TYR A C 1
ATOM 694 O O . TYR A 1 96 ? -14.644 -7.267 30.246 1.00 79.81 96 TYR A O 1
ATOM 702 N N . VAL A 1 97 ? -12.668 -7.253 29.176 1.00 72.19 97 VAL A N 1
ATOM 703 C CA . VAL A 1 97 ? -12.221 -8.580 29.647 1.00 72.19 97 VAL A CA 1
ATOM 704 C C . VAL A 1 97 ? -12.073 -8.599 31.177 1.00 72.19 97 VAL A C 1
ATOM 706 O O . VAL A 1 97 ? -11.953 -7.556 31.816 1.00 72.19 97 VAL A O 1
ATOM 709 N N . SER A 1 98 ? -12.204 -9.783 31.789 1.00 65.38 98 SER A N 1
ATOM 710 C CA . SER A 1 98 ? -12.103 -9.942 33.243 1.00 65.38 98 SER A CA 1
ATOM 711 C C . SER A 1 98 ? -10.720 -9.628 33.758 1.00 65.38 98 SER A C 1
ATOM 713 O O . SER A 1 98 ? -9.751 -10.240 33.331 1.00 65.38 98 SER A O 1
ATOM 715 N N . GLU A 1 99 ? -10.668 -8.714 34.721 1.00 74.06 99 GLU A N 1
ATOM 716 C CA . GLU A 1 99 ? -9.445 -8.277 35.367 1.00 74.06 99 GLU A CA 1
ATOM 717 C C . GLU A 1 99 ? -9.706 -7.992 36.847 1.00 74.06 99 GLU A C 1
ATOM 719 O O . GLU A 1 99 ? -10.809 -7.556 37.200 1.00 74.06 99 GLU A O 1
ATOM 724 N N . PRO A 1 100 ? -8.684 -8.114 37.715 1.00 78.81 100 PRO A N 1
ATOM 725 C CA . PRO A 1 100 ? -8.839 -7.883 39.149 1.00 78.81 100 PRO A CA 1
ATOM 726 C C . PRO A 1 100 ? -9.456 -6.521 39.492 1.00 78.81 100 PRO A C 1
ATOM 728 O O . PRO A 1 100 ? -10.274 -6.426 40.404 1.00 78.81 100 PRO A O 1
ATOM 731 N N . ALA A 1 101 ? -9.099 -5.459 38.759 1.00 81.25 101 ALA A N 1
ATOM 732 C CA . ALA A 1 101 ? -9.616 -4.114 39.010 1.00 81.25 101 ALA A CA 1
ATOM 733 C C . ALA A 1 101 ? -11.107 -3.984 38.662 1.00 81.25 101 ALA A C 1
ATOM 735 O O . ALA A 1 101 ? -11.873 -3.440 39.463 1.00 81.25 101 ALA A O 1
ATOM 736 N N . ARG A 1 102 ? -11.512 -4.515 37.502 1.00 86.12 102 ARG A N 1
ATOM 737 C CA . ARG A 1 102 ? -12.910 -4.592 37.063 1.00 86.12 102 ARG A CA 1
ATOM 738 C C . ARG A 1 102 ? -13.746 -5.414 38.023 1.00 86.12 102 ARG A C 1
ATOM 740 O O . ARG A 1 102 ? -14.807 -4.970 38.449 1.00 86.12 102 ARG A O 1
ATOM 747 N N . ASP A 1 103 ? -13.259 -6.594 38.376 1.00 85.81 103 ASP A N 1
ATOM 748 C CA . ASP A 1 103 ? -13.993 -7.529 39.219 1.00 85.81 103 ASP A CA 1
ATOM 749 C C . ASP A 1 103 ? -14.135 -6.984 40.640 1.00 85.81 103 ASP A C 1
ATOM 751 O O . ASP A 1 103 ? -15.219 -7.062 41.212 1.00 85.81 103 ASP A O 1
ATOM 755 N N . ALA A 1 104 ? -13.101 -6.323 41.172 1.00 86.75 104 ALA A N 1
ATOM 756 C CA . ALA A 1 104 ? -13.190 -5.599 42.437 1.00 86.75 104 ALA A CA 1
ATOM 757 C C . ALA A 1 104 ? -14.199 -4.440 42.379 1.00 86.75 104 ALA A C 1
ATOM 759 O O . ALA A 1 104 ? -14.954 -4.242 43.329 1.00 86.75 104 ALA A O 1
ATOM 760 N N . ALA A 1 105 ? -14.245 -3.688 41.274 1.00 89.31 105 ALA A N 1
ATOM 761 C CA . ALA A 1 105 ? -15.226 -2.619 41.089 1.00 89.31 105 ALA A CA 1
ATOM 762 C C . ALA A 1 105 ? -16.660 -3.172 41.032 1.00 89.31 105 ALA A C 1
ATOM 764 O O . ALA A 1 105 ? -17.531 -2.698 41.757 1.00 89.31 105 ALA A O 1
ATOM 765 N N . ILE A 1 106 ? -16.898 -4.223 40.241 1.00 89.81 106 ILE A N 1
ATOM 766 C CA . ILE A 1 106 ? -18.200 -4.898 40.147 1.00 89.81 106 ILE A CA 1
ATOM 767 C C . ILE A 1 106 ? -18.610 -5.488 41.504 1.00 89.81 106 ILE A C 1
ATOM 769 O O . ILE A 1 106 ? -19.759 -5.330 41.918 1.00 89.81 106 ILE A O 1
ATOM 773 N N . ALA A 1 107 ? -17.680 -6.120 42.224 1.00 89.50 107 ALA A N 1
ATOM 774 C CA . ALA A 1 107 ? -17.928 -6.647 43.562 1.00 89.50 107 ALA A CA 1
ATOM 775 C C . ALA A 1 107 ? -18.264 -5.543 44.571 1.00 89.50 107 ALA A C 1
ATOM 777 O O . ALA A 1 107 ? -19.173 -5.713 45.382 1.00 89.50 107 ALA A O 1
ATOM 778 N N . GLY A 1 108 ? -17.597 -4.390 44.482 1.00 89.94 108 GLY A N 1
ATOM 779 C CA . GLY A 1 108 ? -17.917 -3.210 45.284 1.00 89.94 108 GLY A CA 1
ATOM 780 C C . GLY A 1 108 ? -19.328 -2.671 45.036 1.00 89.94 108 GLY A C 1
ATOM 781 O O . GLY A 1 108 ? -19.946 -2.148 45.958 1.00 89.94 108 GLY A O 1
ATOM 782 N N . LEU A 1 109 ? -19.873 -2.849 43.828 1.00 94.06 109 LEU A N 1
ATOM 783 C CA . LEU A 1 109 ? -21.232 -2.428 43.467 1.00 94.06 109 LEU A CA 1
ATOM 784 C C . LEU A 1 109 ? -22.329 -3.427 43.879 1.00 94.06 109 LEU A C 1
ATOM 786 O O . LEU A 1 109 ? -23.512 -3.088 43.842 1.00 94.06 109 LEU A O 1
ATOM 790 N N . GLU A 1 110 ? -21.979 -4.641 44.306 1.00 93.06 110 GLU A N 1
ATOM 791 C CA . GLU A 1 110 ? -22.935 -5.691 44.688 1.00 93.06 110 GLU A CA 1
ATOM 792 C C . GLU A 1 110 ? -23.900 -5.283 45.832 1.00 93.06 110 GLU A C 1
ATOM 794 O O . GLU A 1 110 ? -25.094 -5.598 45.751 1.00 93.06 110 GLU A O 1
ATOM 799 N N . PRO A 1 111 ? -23.480 -4.549 46.885 1.00 93.38 111 PRO A N 1
ATOM 800 C CA . PRO A 1 111 ? -24.409 -3.989 47.870 1.00 93.38 111 PRO A CA 1
ATOM 801 C C . PRO A 1 111 ? -25.429 -3.031 47.239 1.00 93.38 111 PRO A C 1
ATOM 803 O O . PRO A 1 111 ? -26.614 -3.070 47.581 1.00 93.38 111 PRO A O 1
ATOM 806 N N . CYS A 1 112 ? -24.992 -2.227 46.270 1.00 95.06 112 CYS A N 1
ATOM 807 C CA . CYS A 1 112 ? -25.837 -1.261 45.574 1.00 95.06 112 CYS A CA 1
ATOM 808 C C . CYS A 1 112 ? -26.803 -1.939 44.612 1.00 95.06 112 CYS A C 1
ATOM 810 O O . CYS A 1 112 ? -27.973 -1.563 44.574 1.00 95.06 112 CYS A O 1
ATOM 812 N N . ARG A 1 113 ? -26.384 -3.028 43.954 1.00 95.31 113 ARG A N 1
ATOM 813 C CA . ARG A 1 113 ? -27.285 -3.919 43.208 1.00 95.31 113 ARG A CA 1
ATOM 814 C C . ARG A 1 113 ? -28.426 -4.408 44.092 1.00 95.31 113 ARG A C 1
ATOM 816 O O . ARG A 1 113 ? -29.585 -4.329 43.700 1.00 95.31 113 ARG A O 1
ATOM 823 N N . LYS A 1 114 ? -28.130 -4.889 45.304 1.00 94.19 114 LYS A N 1
ATOM 824 C CA . LYS A 1 114 ? -29.157 -5.392 46.235 1.00 94.19 114 LYS A CA 1
ATOM 825 C C . LYS A 1 114 ? -30.122 -4.293 46.690 1.00 94.19 114 LYS A C 1
ATOM 827 O O . LYS A 1 114 ? -31.312 -4.568 46.854 1.00 94.19 114 LYS A O 1
ATOM 832 N N . ALA A 1 115 ? -29.634 -3.070 46.898 1.00 93.81 115 ALA A N 1
ATOM 833 C CA . ALA A 1 115 ? -30.479 -1.917 47.210 1.00 93.81 115 ALA A CA 1
ATOM 834 C C . ALA A 1 115 ? -31.379 -1.540 46.018 1.00 93.81 115 ALA A C 1
ATOM 836 O O . ALA A 1 115 ? -32.600 -1.451 46.174 1.00 93.81 115 ALA A O 1
ATOM 837 N N . ALA A 1 116 ? -30.796 -1.431 44.821 1.00 94.31 116 ALA A N 1
ATOM 838 C CA . ALA A 1 116 ? -31.497 -1.154 43.571 1.00 94.31 116 ALA A CA 1
ATOM 839 C C . ALA A 1 116 ? -32.559 -2.217 43.254 1.00 94.31 116 ALA A C 1
ATOM 841 O O . ALA A 1 116 ? -33.691 -1.875 42.926 1.00 94.31 116 ALA A O 1
ATOM 842 N N . LEU A 1 117 ? -32.239 -3.501 43.447 1.00 94.56 117 LEU A N 1
ATOM 843 C CA . LEU A 1 117 ? -33.156 -4.627 43.263 1.00 94.56 117 LEU A CA 1
ATOM 844 C C . LEU A 1 117 ? -34.421 -4.473 44.118 1.00 94.56 117 LEU A C 1
ATOM 846 O O . LEU A 1 117 ? -35.527 -4.702 43.631 1.00 94.56 117 LEU A O 1
ATOM 850 N N . LYS A 1 118 ? -34.278 -4.065 45.387 1.00 93.75 118 LYS A N 1
ATOM 851 C CA . LYS A 1 118 ? -35.425 -3.823 46.279 1.00 93.75 118 LYS A CA 1
ATOM 852 C C . LYS A 1 118 ? -36.273 -2.646 45.797 1.00 93.75 118 LYS A C 1
ATOM 854 O O . LYS A 1 118 ? -37.498 -2.740 45.837 1.00 93.75 118 LYS A O 1
ATOM 859 N N . LEU A 1 119 ? -35.637 -1.558 45.361 1.00 93.31 119 LEU A N 1
ATOM 860 C CA . LEU A 1 119 ? -36.330 -0.364 44.875 1.00 93.31 119 LEU A CA 1
ATOM 861 C C . LEU A 1 119 ? -37.081 -0.642 43.564 1.00 93.31 119 LEU A C 1
ATOM 863 O O . LEU A 1 119 ? -38.287 -0.415 43.485 1.00 93.31 119 LEU A O 1
ATOM 867 N N . ARG A 1 120 ? -36.398 -1.219 42.569 1.00 93.25 120 ARG A N 1
ATOM 868 C CA . ARG A 1 120 ? -36.975 -1.583 41.267 1.00 93.25 120 ARG A CA 1
ATOM 869 C C . ARG A 1 120 ? -38.108 -2.578 41.396 1.00 93.25 120 ARG A C 1
ATOM 871 O O . ARG A 1 120 ? -39.152 -2.378 40.788 1.00 93.25 120 ARG A O 1
ATOM 878 N N . ARG A 1 121 ? -37.954 -3.601 42.243 1.00 94.31 121 ARG A N 1
ATOM 879 C CA . ARG A 1 121 ? -39.035 -4.552 42.520 1.00 94.31 121 ARG A CA 1
ATOM 880 C C . ARG A 1 121 ? -40.301 -3.832 42.986 1.00 94.31 121 ARG A C 1
ATOM 882 O O . ARG A 1 121 ? -41.354 -4.070 42.411 1.00 94.31 121 ARG A O 1
ATOM 889 N N . LYS A 1 122 ? -40.191 -2.909 43.951 1.00 93.12 122 LYS A N 1
ATOM 890 C CA . LYS A 1 122 ? -41.338 -2.111 44.417 1.00 93.12 122 LYS A CA 1
ATOM 891 C C . LYS A 1 122 ? -41.948 -1.263 43.300 1.00 93.12 122 LYS A C 1
ATOM 893 O O . LYS A 1 122 ? -43.167 -1.187 43.206 1.00 93.12 122 LYS A O 1
ATOM 898 N N . HIS A 1 123 ? -41.121 -0.636 42.462 1.00 92.12 123 HIS A N 1
ATOM 899 C CA . HIS A 1 123 ? -41.604 0.180 41.344 1.00 92.12 123 HIS A CA 1
ATOM 900 C C . HIS A 1 123 ? -42.364 -0.662 40.310 1.00 92.12 123 HIS A C 1
ATOM 902 O O . HIS A 1 123 ? -43.469 -0.291 39.919 1.00 92.12 123 HIS A O 1
ATOM 908 N N . HIS A 1 124 ? -41.823 -1.815 39.911 1.00 91.31 124 HIS A N 1
ATOM 909 C CA . HIS A 1 124 ? -42.497 -2.711 38.971 1.00 91.31 124 HIS A CA 1
ATOM 910 C C . HIS A 1 124 ? -43.765 -3.326 39.574 1.00 91.31 124 HIS A C 1
ATOM 912 O O . HIS A 1 124 ? -44.791 -3.366 38.904 1.00 91.31 124 HIS A O 1
ATOM 918 N N . GLU A 1 125 ? -43.744 -3.746 40.842 1.00 90.75 125 GLU A N 1
ATOM 919 C CA . GLU A 1 125 ? -44.940 -4.248 41.535 1.00 90.75 125 GLU A CA 1
ATOM 920 C C . GLU A 1 125 ? -46.047 -3.183 41.604 1.00 90.75 125 GLU A C 1
ATOM 922 O O . GLU A 1 125 ? -47.213 -3.498 41.373 1.00 90.75 125 GLU A O 1
ATOM 927 N N . ALA A 1 126 ? -45.693 -1.919 41.862 1.00 90.69 126 ALA A N 1
ATOM 928 C CA . ALA A 1 126 ? -46.647 -0.812 41.865 1.00 90.69 126 ALA A CA 1
ATOM 929 C C . ALA A 1 126 ? -47.226 -0.533 40.467 1.00 90.69 126 ALA A C 1
ATOM 931 O O . ALA A 1 126 ? -48.426 -0.290 40.345 1.00 90.69 126 ALA A O 1
ATOM 932 N N . ALA A 1 127 ? -46.398 -0.604 39.421 1.00 90.25 127 ALA A N 1
ATOM 933 C CA . ALA A 1 127 ? -46.827 -0.420 38.034 1.00 90.25 127 ALA A CA 1
ATOM 934 C C . ALA A 1 127 ? -47.729 -1.560 37.525 1.00 90.25 127 ALA A C 1
ATOM 936 O O . ALA A 1 127 ? -48.548 -1.352 36.637 1.00 90.25 127 ALA A O 1
ATOM 937 N N . LEU A 1 128 ? -47.597 -2.759 38.098 1.00 91.31 128 LEU A N 1
ATOM 938 C CA . LEU A 1 128 ? -48.287 -3.979 37.667 1.00 91.31 128 LEU A CA 1
ATOM 939 C C . LEU A 1 128 ? -49.412 -4.400 38.630 1.00 91.31 128 LEU A C 1
ATOM 941 O O . LEU A 1 128 ? -49.866 -5.543 38.590 1.00 91.31 128 LEU A O 1
ATOM 945 N N . ARG A 1 129 ? -49.876 -3.486 39.492 1.00 90.06 129 ARG A N 1
ATOM 946 C CA . ARG A 1 129 ? -50.876 -3.747 40.546 1.00 90.06 129 ARG A CA 1
ATOM 947 C C . ARG A 1 129 ? -52.191 -4.360 40.054 1.00 90.06 129 ARG A C 1
ATOM 949 O O . ARG A 1 129 ? -52.837 -5.074 40.816 1.00 90.06 129 ARG A O 1
ATOM 956 N N . ASP A 1 130 ? -52.574 -4.084 38.810 1.00 90.94 130 ASP A N 1
ATOM 957 C CA . ASP A 1 130 ? -53.865 -4.491 38.245 1.00 90.94 130 ASP A CA 1
ATOM 958 C C . ASP A 1 130 ? -53.793 -5.850 37.522 1.00 90.94 130 ASP A C 1
ATOM 960 O O . ASP A 1 130 ? -54.807 -6.381 37.070 1.00 90.94 130 ASP A O 1
ATOM 964 N N . LEU A 1 131 ? -52.600 -6.449 37.434 1.00 87.75 131 LEU A N 1
ATOM 965 C CA . LEU A 1 131 ? -52.407 -7.774 36.854 1.00 87.75 131 LEU A CA 1
ATOM 966 C C . LEU A 1 131 ? -52.686 -8.893 37.873 1.00 87.75 131 LEU A C 1
ATOM 968 O O . LEU A 1 131 ? -52.448 -8.736 39.075 1.00 87.75 131 LEU A O 1
ATOM 972 N N . PRO A 1 132 ? -53.110 -10.084 37.406 1.00 90.75 132 PRO A N 1
ATOM 973 C CA . PRO A 1 132 ? -53.177 -11.273 38.246 1.00 90.75 132 PRO A CA 1
ATOM 974 C C . PRO A 1 132 ? -51.829 -11.541 38.925 1.00 90.75 132 PRO A C 1
ATOM 976 O O . PRO A 1 132 ? -50.781 -11.474 38.284 1.00 90.75 132 PRO A O 1
ATOM 979 N N . ARG A 1 133 ? -51.845 -11.908 40.215 1.00 84.38 133 ARG A N 1
ATOM 980 C CA . ARG A 1 133 ? -50.624 -12.046 41.041 1.00 84.38 133 ARG A CA 1
ATOM 981 C C . ARG A 1 133 ? -49.527 -12.921 40.421 1.00 84.38 133 ARG A C 1
ATOM 983 O O . ARG A 1 133 ? -48.354 -12.630 40.631 1.00 84.38 133 ARG A O 1
ATOM 990 N N . GLY A 1 134 ? -49.891 -13.987 39.703 1.00 85.69 134 GLY A N 1
ATOM 991 C CA . GLY A 1 134 ? -48.931 -14.838 38.986 1.00 85.69 134 GLY A CA 1
ATOM 992 C C . GLY A 1 134 ? -48.241 -14.084 37.847 1.00 85.69 134 GLY A C 1
ATOM 993 O O . GLY A 1 134 ? -47.025 -13.932 37.860 1.00 85.69 134 GLY A O 1
ATOM 994 N N . ALA A 1 135 ? -49.035 -13.500 36.945 1.00 86.88 135 ALA A N 1
ATOM 995 C CA . ALA A 1 135 ? -48.540 -12.723 35.809 1.00 86.88 135 ALA A CA 1
ATOM 996 C C . ALA A 1 135 ? -47.708 -11.501 36.238 1.00 86.88 135 ALA A C 1
ATOM 998 O O . ALA A 1 135 ? -46.674 -11.219 35.638 1.00 86.88 135 ALA A O 1
ATOM 999 N N . ALA A 1 136 ? -48.112 -10.807 37.309 1.00 88.06 136 ALA A N 1
ATOM 100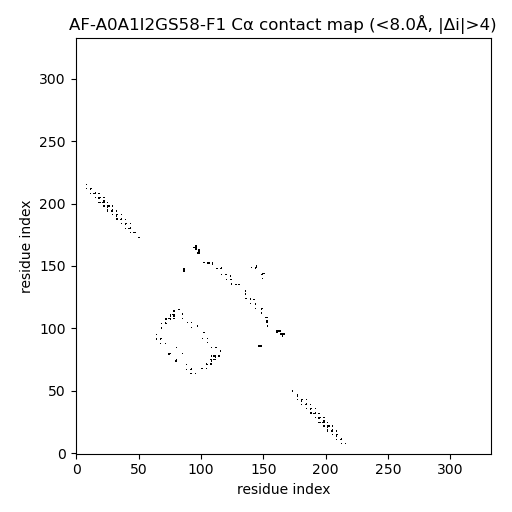0 C CA . ALA A 1 136 ? -47.352 -9.685 37.855 1.00 88.06 136 ALA A CA 1
ATOM 1001 C C . ALA A 1 136 ? -45.965 -10.121 38.361 1.00 88.06 136 ALA A C 1
ATOM 1003 O O . ALA A 1 136 ? -44.973 -9.455 38.083 1.00 88.06 136 ALA A O 1
ATOM 1004 N N . ARG A 1 137 ? -45.866 -11.260 39.064 1.00 89.88 137 ARG A N 1
ATOM 1005 C CA . ARG A 1 137 ? -44.577 -11.783 39.552 1.00 89.88 137 ARG A CA 1
ATOM 1006 C C . ARG A 1 137 ? -43.634 -12.150 38.411 1.00 89.88 137 ARG A C 1
ATOM 1008 O O . ARG A 1 137 ? -42.456 -11.803 38.480 1.00 89.88 137 ARG A O 1
ATOM 1015 N N . ASP A 1 138 ? -44.147 -12.805 37.375 1.00 90.88 138 ASP A N 1
ATOM 1016 C CA . ASP A 1 138 ? -43.341 -13.210 36.221 1.00 90.88 138 ASP A CA 1
ATOM 1017 C C . ASP A 1 138 ? -42.852 -11.993 35.426 1.00 90.88 138 ASP A C 1
ATOM 1019 O O . ASP A 1 138 ? -41.677 -11.928 35.060 1.00 90.88 138 ASP A O 1
ATOM 1023 N N . ALA A 1 139 ? -43.712 -10.985 35.247 1.00 91.00 139 ALA A N 1
ATOM 1024 C CA . ALA A 1 139 ? -43.361 -9.722 34.602 1.00 91.00 139 ALA A CA 1
ATOM 1025 C C . ALA A 1 139 ? -42.298 -8.934 35.390 1.00 91.00 139 ALA A C 1
ATOM 1027 O O . ALA A 1 139 ? -41.333 -8.449 34.802 1.00 91.00 139 ALA A O 1
ATOM 1028 N N . VAL A 1 140 ? -42.411 -8.859 36.723 1.00 93.12 140 VAL A N 1
ATOM 1029 C CA . VAL A 1 140 ? -41.382 -8.239 37.580 1.00 93.12 140 VAL A CA 1
ATOM 1030 C C . VAL A 1 140 ? -40.057 -9.000 37.477 1.00 93.12 140 VAL A C 1
ATOM 1032 O O . VAL A 1 140 ? -38.999 -8.386 37.370 1.00 93.12 140 VAL A O 1
ATOM 1035 N N . ALA A 1 141 ? -40.088 -10.335 37.501 1.00 91.38 141 ALA A N 1
ATOM 1036 C CA . ALA A 1 141 ? -38.880 -11.148 37.379 1.00 91.38 141 ALA A CA 1
ATOM 1037 C C . ALA A 1 141 ? -38.206 -10.988 36.007 1.00 91.38 141 ALA A C 1
ATOM 1039 O O . ALA A 1 141 ? -36.979 -10.958 35.939 1.00 91.38 141 ALA A O 1
ATOM 1040 N N . ALA A 1 142 ? -38.988 -10.870 34.930 1.00 91.75 142 ALA A N 1
ATOM 1041 C CA . ALA A 1 142 ? -38.481 -10.564 33.596 1.00 91.75 142 ALA A CA 1
ATOM 1042 C C . ALA A 1 142 ? -37.823 -9.177 33.550 1.00 91.75 142 ALA A C 1
ATOM 1044 O O . ALA A 1 142 ? -36.648 -9.094 33.211 1.00 91.75 142 ALA A O 1
ATOM 1045 N N . ALA A 1 143 ? -38.507 -8.130 34.022 1.00 91.44 143 ALA A N 1
ATOM 1046 C CA . ALA A 1 143 ? -37.965 -6.770 34.035 1.00 91.44 143 ALA A CA 1
ATOM 1047 C C . ALA A 1 143 ? -36.651 -6.663 34.832 1.00 91.44 143 ALA A C 1
ATOM 1049 O O . ALA A 1 143 ? -35.691 -6.043 34.390 1.00 91.44 143 ALA A O 1
ATOM 1050 N N . LEU A 1 144 ? -36.564 -7.334 35.986 1.00 92.19 144 LEU A N 1
ATOM 1051 C CA . LEU A 1 144 ? -35.338 -7.352 36.792 1.00 92.19 144 LEU A CA 1
ATOM 1052 C C . LEU A 1 144 ? -34.189 -8.137 36.135 1.00 92.19 144 LEU A C 1
ATOM 1054 O O . LEU A 1 144 ? -33.025 -7.850 36.427 1.00 92.19 144 LEU A O 1
ATOM 1058 N N . ARG A 1 145 ? -34.489 -9.136 35.293 1.00 91.25 145 ARG A N 1
ATOM 1059 C CA . ARG A 1 145 ? -33.482 -9.834 34.474 1.00 91.25 145 ARG A CA 1
ATOM 1060 C C . ARG A 1 145 ? -33.007 -8.960 33.321 1.00 91.25 145 ARG A C 1
ATOM 1062 O O . ARG A 1 145 ? -31.804 -8.909 33.092 1.00 91.25 145 ARG A O 1
ATOM 1069 N N . ASP A 1 146 ? -33.915 -8.240 32.670 1.00 88.94 146 ASP A N 1
ATOM 1070 C CA . ASP A 1 146 ? -33.585 -7.314 31.581 1.00 88.94 146 ASP A CA 1
ATOM 1071 C C . ASP A 1 146 ? -32.708 -6.152 32.075 1.00 88.94 146 ASP A C 1
ATOM 1073 O O . ASP A 1 146 ? -31.722 -5.796 31.431 1.00 88.94 146 ASP A O 1
ATOM 1077 N N . ASP A 1 147 ? -32.986 -5.646 33.281 1.00 90.00 147 ASP A N 1
ATOM 1078 C CA . ASP A 1 147 ? -32.140 -4.679 33.996 1.00 90.00 147 ASP A CA 1
ATOM 1079 C C . ASP A 1 147 ? -30.784 -5.272 34.442 1.00 90.00 147 ASP A C 1
ATOM 1081 O O . ASP A 1 147 ? -29.919 -4.561 34.959 1.00 90.00 147 ASP A O 1
ATOM 1085 N N . GLY A 1 148 ? -30.591 -6.589 34.317 1.00 89.44 148 GLY A N 1
ATOM 1086 C CA . GLY A 1 148 ? -29.410 -7.301 34.800 1.00 89.44 148 GLY A CA 1
ATOM 1087 C C . GLY A 1 148 ? -29.276 -7.313 36.325 1.00 89.44 148 GLY A C 1
ATOM 1088 O O . GLY A 1 148 ? -28.215 -7.651 36.838 1.00 89.44 148 GLY A O 1
ATOM 1089 N N . LEU A 1 149 ? -30.317 -6.937 37.073 1.00 92.50 149 LEU A N 1
ATOM 1090 C CA . LEU A 1 149 ? -30.304 -6.870 38.538 1.00 92.50 149 LEU A CA 1
ATOM 1091 C C . LEU A 1 149 ? -30.651 -8.203 39.199 1.00 92.50 149 LEU A C 1
ATOM 1093 O O . LEU A 1 149 ? -30.342 -8.375 40.378 1.00 92.50 149 LEU A O 1
ATOM 1097 N N . ALA A 1 150 ? -31.322 -9.116 38.493 1.00 88.88 150 ALA A N 1
ATOM 1098 C CA . ALA A 1 150 ? -31.787 -10.383 39.055 1.00 88.88 150 ALA A CA 1
ATOM 1099 C C . ALA A 1 150 ? -30.625 -11.271 39.531 1.00 88.88 150 ALA A C 1
ATOM 1101 O O . ALA A 1 150 ? -30.653 -11.769 40.661 1.00 88.88 150 ALA A O 1
ATOM 1102 N N . ASP A 1 151 ? -29.582 -11.394 38.712 1.00 87.25 151 ASP A N 1
ATOM 1103 C CA . ASP A 1 151 ? -28.453 -12.281 38.976 1.00 87.25 151 ASP A CA 1
ATOM 1104 C C . ASP A 1 151 ? -27.339 -11.580 39.776 1.00 87.25 151 ASP A C 1
ATOM 1106 O O . ASP A 1 151 ? -27.135 -10.368 39.637 1.00 87.25 151 ASP A O 1
ATOM 1110 N N . PRO A 1 152 ? -26.609 -12.303 40.648 1.00 86.56 152 PRO A N 1
ATOM 1111 C CA . PRO A 1 152 ? -25.414 -11.777 41.304 1.00 86.56 152 PRO A CA 1
ATOM 1112 C C . PRO A 1 152 ? -24.376 -11.300 40.286 1.00 86.56 152 PRO A C 1
ATOM 1114 O O . PRO A 1 152 ? -24.112 -11.980 39.296 1.00 86.56 152 PRO A O 1
ATOM 1117 N N . TRP A 1 153 ? -23.753 -10.146 40.534 1.00 84.81 153 TRP A N 1
ATOM 1118 C CA . TRP A 1 153 ? -22.784 -9.591 39.584 1.00 84.81 153 TRP A CA 1
ATOM 1119 C C . TRP A 1 153 ? -21.380 -10.162 39.719 1.00 84.81 153 TRP A C 1
ATOM 1121 O O . TRP A 1 153 ? -20.595 -10.050 38.776 1.00 84.81 153 TRP A O 1
ATOM 1131 N N . VAL A 1 154 ? -21.077 -10.774 40.861 1.00 72.62 154 VAL A N 1
ATOM 1132 C CA . VAL A 1 154 ? -19.789 -11.408 41.134 1.00 72.62 154 VAL A CA 1
ATOM 1133 C C . VAL A 1 154 ? -19.875 -12.893 40.769 1.00 72.62 154 VAL A C 1
ATOM 1135 O O . VAL A 1 154 ? -20.659 -13.612 41.396 1.00 72.62 154 VAL A O 1
ATOM 1138 N N . PRO A 1 155 ? -19.097 -13.381 39.785 1.00 57.69 155 PRO A N 1
ATOM 1139 C CA . PRO A 1 155 ? -19.018 -14.807 39.512 1.00 57.69 155 PRO A CA 1
ATOM 1140 C C . PRO A 1 155 ? -18.284 -15.534 40.646 1.00 57.69 155 PRO A C 1
ATOM 1142 O O . PRO A 1 155 ? -17.297 -15.054 41.202 1.00 57.69 155 PRO A O 1
ATOM 1145 N N . VAL A 1 156 ? -18.765 -16.731 40.975 1.00 50.22 156 VAL A N 1
ATOM 1146 C CA . VAL A 1 156 ? -18.148 -17.636 41.948 1.00 50.22 156 VAL A CA 1
ATOM 1147 C C . VAL A 1 156 ? -16.979 -18.361 41.267 1.00 50.22 156 VAL A C 1
ATOM 1149 O O . VAL A 1 156 ? -17.154 -19.505 40.879 1.00 50.22 156 VAL A O 1
ATOM 1152 N N . GLN A 1 157 ? -15.835 -17.700 41.035 1.00 50.03 157 GLN A N 1
ATOM 1153 C CA . GLN A 1 157 ? -14.481 -18.302 41.045 1.00 50.03 157 GLN A CA 1
ATOM 1154 C C . GLN A 1 157 ? -13.382 -17.349 40.547 1.00 50.03 157 GLN A C 1
ATOM 1156 O O . GLN A 1 157 ? -13.515 -16.678 39.528 1.00 50.03 157 GLN A O 1
ATOM 1161 N N . SER A 1 158 ? -12.267 -17.359 41.283 1.00 46.12 158 SER A N 1
ATOM 1162 C CA . SER A 1 158 ? -11.003 -16.682 40.996 1.00 46.12 158 SER A CA 1
ATOM 1163 C C . SER A 1 158 ? -10.070 -17.594 40.192 1.00 46.12 158 SER A C 1
ATOM 1165 O O . SER A 1 158 ? -9.630 -18.626 40.699 1.00 46.12 158 SER A O 1
ATOM 1167 N N . GLY A 1 159 ? -9.724 -17.201 38.971 1.00 43.94 159 GLY A N 1
ATOM 1168 C CA . GLY A 1 159 ? -8.708 -17.856 38.148 1.00 43.94 159 GLY A CA 1
ATOM 1169 C C . GLY A 1 159 ? -8.176 -16.859 37.125 1.00 43.94 159 GLY A C 1
ATOM 1170 O O . GLY A 1 159 ? -8.963 -16.161 36.504 1.00 43.94 159 GLY A O 1
ATOM 1171 N N . ALA A 1 160 ? -6.853 -16.736 37.053 1.00 45.12 160 ALA A N 1
ATOM 1172 C CA . ALA A 1 160 ? -6.083 -15.628 36.483 1.00 45.12 160 ALA A CA 1
ATOM 1173 C C . ALA A 1 160 ? -6.325 -15.280 34.992 1.00 45.12 160 ALA A C 1
ATOM 1175 O O . ALA A 1 160 ? -6.826 -16.114 34.243 1.00 45.12 160 ALA A O 1
ATOM 1176 N N . LEU A 1 161 ? -5.759 -14.114 34.594 1.00 44.72 161 LEU A N 1
ATOM 1177 C CA . LEU A 1 161 ? -5.374 -13.629 33.236 1.00 44.72 161 LEU A CA 1
ATOM 1178 C C . LEU A 1 161 ? -6.366 -12.662 32.546 1.00 44.72 161 LEU A C 1
ATOM 1180 O O . LEU A 1 161 ? -7.565 -12.793 32.777 1.00 44.72 161 LEU A O 1
ATOM 1184 N N . PRO A 1 162 ? -5.937 -11.845 31.552 1.00 41.91 162 PRO A N 1
ATOM 1185 C CA . PRO A 1 162 ? -4.720 -11.031 31.355 1.00 41.91 162 PRO A CA 1
ATOM 1186 C C . PRO A 1 162 ? -5.047 -9.504 31.299 1.00 41.91 162 PRO A C 1
ATOM 1188 O O . PRO A 1 162 ? -6.196 -9.120 31.468 1.00 41.91 162 PRO A O 1
ATOM 1191 N N . THR A 1 163 ? -4.031 -8.655 31.073 1.00 47.03 163 THR A N 1
ATOM 1192 C CA . THR A 1 163 ? -4.063 -7.175 30.892 1.00 47.03 163 THR A CA 1
ATOM 1193 C C . THR A 1 163 ? -4.989 -6.708 29.737 1.00 47.03 163 THR A C 1
ATOM 1195 O O . THR A 1 163 ? -5.337 -7.521 28.873 1.00 47.03 163 THR A O 1
ATOM 1198 N N . PRO A 1 164 ? -5.373 -5.413 29.650 1.00 43.09 164 PRO A N 1
ATOM 1199 C CA . PRO A 1 164 ? -6.647 -5.021 29.066 1.00 43.09 164 PRO A CA 1
ATOM 1200 C C . PRO A 1 164 ? -6.595 -5.055 27.547 1.00 43.09 164 PRO A C 1
ATOM 1202 O O . PRO A 1 164 ? -5.924 -4.255 26.900 1.00 43.09 164 PRO A O 1
ATOM 1205 N N . GLY A 1 165 ? -7.388 -5.952 26.977 1.00 50.66 165 GLY A N 1
ATOM 1206 C CA . GLY A 1 165 ? -7.839 -5.877 25.599 1.00 50.66 165 GLY A CA 1
ATOM 1207 C C . GLY A 1 165 ? -9.352 -6.019 25.577 1.00 50.66 165 GLY A C 1
ATOM 1208 O O . GLY A 1 165 ? -9.914 -6.884 26.248 1.00 50.66 165 GLY A O 1
ATOM 1209 N N . ARG A 1 166 ? -10.043 -5.210 24.770 1.00 55.06 166 ARG A N 1
ATOM 1210 C CA . ARG A 1 166 ? -11.355 -5.624 24.245 1.00 55.06 166 ARG A CA 1
ATOM 1211 C C . ARG A 1 166 ? -11.152 -6.985 23.558 1.00 55.06 166 ARG A C 1
ATOM 1213 O O . ARG A 1 166 ? -10.042 -7.265 23.121 1.00 55.06 166 ARG A O 1
ATOM 1220 N N . LYS A 1 167 ? -12.184 -7.831 23.461 1.00 52.94 167 LYS A N 1
ATOM 1221 C CA . LYS A 1 167 ? -12.131 -9.252 23.026 1.00 52.94 167 LYS A CA 1
ATOM 1222 C C . LYS A 1 167 ? -11.406 -9.608 21.700 1.00 52.94 167 LYS A C 1
ATOM 1224 O O . LYS A 1 167 ? -11.453 -10.764 21.301 1.00 52.94 167 LYS A O 1
ATOM 1229 N N . THR A 1 168 ? -10.705 -8.696 21.042 1.00 47.62 168 THR A N 1
ATOM 1230 C CA . THR A 1 168 ? -9.847 -8.927 19.878 1.00 47.62 168 THR A CA 1
ATOM 1231 C C . THR A 1 168 ? -8.685 -7.923 19.901 1.00 47.62 168 THR A C 1
ATOM 1233 O O . THR A 1 168 ? -8.852 -6.777 19.487 1.00 47.62 168 THR A O 1
ATOM 1236 N N . SER A 1 169 ? -7.512 -8.313 20.402 1.00 49.59 169 SER A N 1
ATOM 1237 C CA . SER A 1 169 ? -6.285 -7.522 20.224 1.00 49.59 169 SER A CA 1
ATOM 1238 C C . SER A 1 169 ? -5.698 -7.835 18.843 1.00 49.59 169 SER A C 1
ATOM 1240 O O . SER A 1 169 ? -5.108 -8.894 18.658 1.00 49.59 169 SER A O 1
ATOM 1242 N N . SER A 1 170 ? -5.921 -6.944 17.871 1.00 58.12 170 SER A N 1
ATOM 1243 C CA . SER A 1 170 ? -5.360 -6.978 16.507 1.00 58.12 170 SER A CA 1
ATOM 1244 C C . SER A 1 170 ? -3.940 -6.401 16.419 1.00 58.12 170 SER A C 1
ATOM 1246 O O . SER A 1 170 ? -3.311 -6.492 15.375 1.00 58.12 170 SER A O 1
ATOM 1248 N N . ALA A 1 171 ? -3.416 -5.824 17.505 1.00 56.81 171 ALA A N 1
ATOM 1249 C CA . ALA A 1 171 ? -2.260 -4.927 17.460 1.00 56.81 171 ALA A CA 1
ATOM 1250 C C . ALA A 1 171 ? -0.968 -5.576 16.930 1.00 56.81 171 ALA A C 1
ATOM 1252 O O . ALA A 1 171 ? -0.268 -4.969 16.124 1.00 56.81 171 ALA A O 1
ATOM 1253 N N . ASP A 1 172 ? -0.679 -6.819 17.324 1.00 54.28 172 ASP A N 1
ATOM 1254 C CA . ASP A 1 172 ? 0.513 -7.529 16.840 1.00 54.28 172 ASP A CA 1
ATOM 1255 C C . ASP A 1 172 ? 0.379 -7.932 15.360 1.00 54.28 172 ASP A C 1
ATOM 1257 O O . ASP A 1 172 ? 1.370 -8.006 14.633 1.00 54.28 172 ASP A O 1
ATOM 1261 N N . ALA A 1 173 ? -0.855 -8.161 14.892 1.00 57.41 173 ALA A N 1
ATOM 1262 C CA . ALA A 1 173 ? -1.138 -8.429 13.4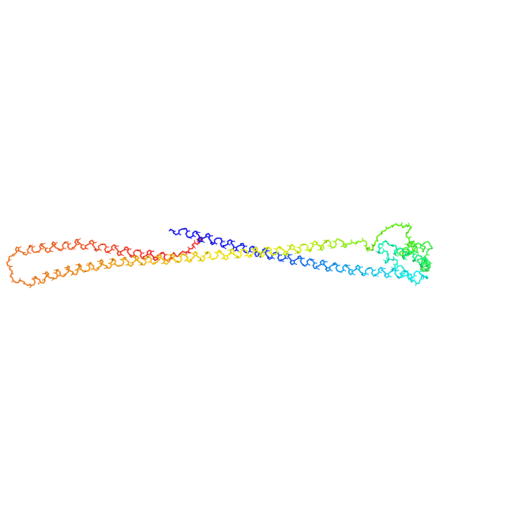85 1.00 57.41 173 ALA A CA 1
ATOM 1263 C C . ALA A 1 173 ? -1.033 -7.149 12.635 1.00 57.41 173 ALA A C 1
ATOM 1265 O O . ALA A 1 173 ? -0.555 -7.213 11.501 1.00 57.41 173 ALA A O 1
ATOM 1266 N N . ASP A 1 174 ? -1.412 -6.000 13.203 1.00 72.00 174 ASP A N 1
ATOM 1267 C CA . ASP A 1 174 ? -1.364 -4.691 12.548 1.00 72.00 174 ASP A CA 1
ATOM 1268 C C . ASP A 1 174 ? 0.093 -4.216 12.342 1.00 72.00 174 ASP A C 1
ATOM 1270 O O . ASP A 1 174 ? 0.451 -3.773 11.248 1.00 72.00 174 ASP A O 1
ATOM 1274 N N . GLU A 1 175 ? 0.976 -4.390 13.336 1.00 74.62 175 GLU A N 1
ATOM 1275 C CA . GLU A 1 175 ? 2.394 -3.999 13.211 1.00 74.62 175 GLU A CA 1
ATOM 1276 C C . GLU A 1 175 ? 3.171 -4.922 12.257 1.00 74.62 175 GLU A C 1
ATOM 1278 O O . GLU A 1 175 ? 3.977 -4.458 11.448 1.00 74.62 175 GLU A O 1
ATOM 1283 N N . ALA A 1 176 ? 2.903 -6.234 12.286 1.00 80.19 176 ALA A N 1
ATOM 1284 C CA . ALA A 1 176 ? 3.506 -7.174 11.339 1.00 80.19 176 ALA A CA 1
ATOM 1285 C C . ALA A 1 176 ? 3.082 -6.877 9.888 1.00 80.19 176 ALA A C 1
ATOM 1287 O O . ALA A 1 176 ? 3.899 -6.975 8.965 1.00 80.19 176 ALA A O 1
ATOM 1288 N N . ALA A 1 177 ? 1.824 -6.476 9.678 1.00 81.00 177 ALA A N 1
ATOM 1289 C CA . ALA A 1 177 ? 1.329 -6.045 8.375 1.00 81.00 177 ALA A CA 1
ATOM 1290 C C . ALA A 1 177 ? 1.999 -4.740 7.909 1.00 81.00 177 ALA A C 1
ATOM 1292 O O . ALA A 1 177 ? 2.443 -4.662 6.763 1.00 81.00 177 ALA A O 1
ATOM 1293 N N . LEU A 1 178 ? 2.151 -3.750 8.796 1.00 84.31 178 LEU A N 1
ATOM 1294 C CA . LEU A 1 178 ? 2.879 -2.507 8.509 1.00 84.31 178 LEU A CA 1
ATOM 1295 C C . LEU A 1 178 ? 4.350 -2.763 8.162 1.00 84.31 178 LEU A C 1
ATOM 1297 O O . LEU A 1 178 ? 4.859 -2.214 7.185 1.00 84.31 178 LEU A O 1
ATOM 1301 N N . ALA A 1 179 ? 5.036 -3.628 8.912 1.00 86.12 179 ALA A N 1
ATOM 1302 C CA . ALA A 1 179 ? 6.418 -4.006 8.628 1.00 86.12 179 ALA A CA 1
ATOM 1303 C C . ALA A 1 179 ? 6.562 -4.659 7.244 1.00 86.12 179 ALA A C 1
ATOM 1305 O O . ALA A 1 179 ? 7.490 -4.338 6.498 1.00 86.12 179 ALA A O 1
ATOM 1306 N N . LYS A 1 180 ? 5.611 -5.524 6.868 1.00 85.38 180 LYS A N 1
ATOM 1307 C CA . LYS A 1 180 ? 5.564 -6.122 5.531 1.00 85.38 180 LYS A CA 1
ATOM 1308 C C . LYS A 1 180 ? 5.384 -5.060 4.441 1.00 85.38 180 LYS A C 1
ATOM 1310 O O . LYS A 1 180 ? 6.149 -5.061 3.482 1.00 85.38 180 LYS A O 1
ATOM 1315 N N . LEU A 1 181 ? 4.442 -4.129 4.610 1.00 84.81 181 LEU A N 1
ATOM 1316 C CA . LEU A 1 181 ? 4.198 -3.040 3.653 1.00 84.81 181 LEU A CA 1
ATOM 1317 C C . LEU A 1 181 ? 5.417 -2.118 3.490 1.00 84.81 181 LEU A C 1
ATOM 1319 O O . LEU A 1 181 ? 5.737 -1.716 2.374 1.00 84.81 181 LEU A O 1
ATOM 1323 N N . ARG A 1 182 ? 6.153 -1.826 4.572 1.00 89.88 182 ARG A N 1
ATOM 1324 C CA . ARG A 1 182 ? 7.433 -1.090 4.506 1.00 89.88 182 ARG A CA 1
ATOM 1325 C C . ARG A 1 182 ? 8.486 -1.856 3.696 1.00 89.88 182 ARG A C 1
ATOM 1327 O O . ARG A 1 182 ? 9.219 -1.259 2.906 1.00 89.88 182 ARG A O 1
ATOM 1334 N N . GLY A 1 183 ? 8.537 -3.179 3.848 1.00 88.06 183 GLY A N 1
ATOM 1335 C CA . GLY A 1 183 ? 9.381 -4.049 3.025 1.00 88.06 183 GLY A CA 1
ATOM 1336 C C . GLY A 1 183 ? 8.993 -4.013 1.542 1.00 88.06 183 GLY A C 1
ATOM 1337 O O . GLY A 1 183 ? 9.853 -3.875 0.680 1.00 88.06 183 GLY A O 1
ATOM 1338 N N . GLU A 1 184 ? 7.697 -4.063 1.235 1.00 87.38 184 GLU A N 1
ATOM 1339 C CA . GLU A 1 184 ? 7.192 -3.968 -0.142 1.00 87.38 184 GLU A CA 1
ATOM 1340 C C . GLU A 1 184 ? 7.497 -2.598 -0.775 1.00 87.38 184 GLU A C 1
ATOM 1342 O O . GLU A 1 184 ? 7.947 -2.540 -1.917 1.00 87.38 184 GLU A O 1
ATOM 1347 N N . ALA A 1 185 ? 7.346 -1.502 -0.024 1.00 83.12 185 ALA A N 1
ATOM 1348 C CA . ALA A 1 185 ? 7.673 -0.154 -0.494 1.00 83.12 185 ALA A CA 1
ATOM 1349 C C . ALA A 1 185 ? 9.173 0.023 -0.788 1.00 83.12 185 ALA A C 1
ATOM 1351 O O . ALA A 1 185 ? 9.548 0.580 -1.817 1.00 83.12 185 ALA A O 1
ATOM 1352 N N . THR A 1 186 ? 10.046 -0.493 0.081 1.00 88.81 186 THR A N 1
ATOM 1353 C CA . THR A 1 186 ? 11.502 -0.442 -0.147 1.00 88.81 186 THR A CA 1
ATOM 1354 C C . THR A 1 186 ? 11.931 -1.296 -1.341 1.00 88.81 186 THR A C 1
ATOM 1356 O O . THR A 1 186 ? 12.772 -0.861 -2.127 1.00 88.81 186 THR A O 1
ATOM 1359 N N . ALA A 1 187 ? 11.324 -2.471 -1.532 1.00 84.94 187 ALA A N 1
ATOM 1360 C CA . ALA A 1 187 ? 11.549 -3.294 -2.719 1.00 84.94 187 ALA A CA 1
ATOM 1361 C C . ALA A 1 187 ? 11.077 -2.599 -4.010 1.00 84.94 187 ALA A C 1
ATOM 1363 O O . ALA A 1 187 ? 11.752 -2.694 -5.035 1.00 84.94 187 ALA A O 1
ATOM 1364 N N . ALA A 1 188 ? 9.954 -1.874 -3.966 1.00 82.00 188 ALA A N 1
ATOM 1365 C CA . ALA A 1 188 ? 9.457 -1.108 -5.108 1.00 82.00 188 ALA A CA 1
ATOM 1366 C C . ALA A 1 188 ? 10.412 0.034 -5.499 1.00 82.00 188 ALA A C 1
ATOM 1368 O O . ALA A 1 188 ? 10.741 0.162 -6.676 1.00 82.00 188 ALA A O 1
ATOM 1369 N N . ALA A 1 189 ? 10.937 0.785 -4.525 1.00 82.75 189 ALA A N 1
ATOM 1370 C CA . ALA A 1 189 ? 11.937 1.826 -4.777 1.00 82.75 189 ALA A CA 1
ATOM 1371 C C . ALA A 1 189 ? 13.217 1.255 -5.424 1.00 82.75 189 ALA A C 1
ATOM 1373 O O . ALA A 1 189 ? 13.701 1.770 -6.429 1.00 82.75 189 ALA A O 1
ATOM 1374 N N . GLN A 1 190 ? 13.717 0.118 -4.925 1.00 88.06 190 GLN A N 1
ATOM 1375 C CA . GLN A 1 190 ? 14.871 -0.567 -5.530 1.00 88.06 190 GLN A CA 1
ATOM 1376 C C . GLN A 1 190 ? 14.598 -1.039 -6.967 1.00 88.06 190 GLN A C 1
ATOM 1378 O O . GLN A 1 190 ? 15.503 -1.041 -7.803 1.00 88.06 190 GLN A O 1
ATOM 1383 N N . ALA A 1 191 ? 13.362 -1.444 -7.270 1.00 81.75 191 ALA A N 1
ATOM 1384 C CA . ALA A 1 191 ? 12.968 -1.828 -8.622 1.00 81.75 191 ALA A CA 1
ATOM 1385 C C . ALA A 1 191 ? 12.945 -0.627 -9.582 1.00 81.75 191 ALA A C 1
ATOM 1387 O O . ALA A 1 191 ? 13.312 -0.783 -10.748 1.00 81.75 191 ALA A O 1
ATOM 1388 N N . VAL A 1 192 ? 12.566 0.564 -9.101 1.00 86.25 192 VAL A N 1
ATOM 1389 C CA . VAL A 1 192 ? 12.659 1.812 -9.874 1.00 86.25 192 VAL A CA 1
ATOM 1390 C C . VAL A 1 192 ? 14.115 2.144 -10.182 1.00 86.25 192 VAL A C 1
ATOM 1392 O O . VAL A 1 192 ? 14.443 2.316 -11.355 1.00 86.25 192 VAL A O 1
ATOM 1395 N N . ASP A 1 193 ? 14.997 2.132 -9.180 1.00 86.62 193 ASP A N 1
ATOM 1396 C CA . ASP A 1 193 ? 16.432 2.395 -9.374 1.00 86.62 193 ASP A CA 1
ATOM 1397 C C . ASP A 1 193 ? 17.054 1.441 -10.411 1.00 86.62 193 ASP A C 1
ATOM 1399 O O . ASP A 1 193 ? 17.802 1.857 -11.303 1.00 86.62 193 ASP A O 1
ATOM 1403 N N . ALA A 1 194 ? 16.716 0.149 -10.333 1.00 87.12 194 ALA A N 1
ATOM 1404 C CA . ALA A 1 194 ? 17.182 -0.854 -11.287 1.00 87.12 194 ALA A CA 1
ATOM 1405 C C . ALA A 1 194 ? 16.660 -0.590 -12.711 1.00 87.12 194 ALA A C 1
ATOM 1407 O O . ALA A 1 194 ? 17.434 -0.629 -13.670 1.00 87.12 194 ALA A O 1
ATOM 1408 N N . ALA A 1 195 ? 15.371 -0.272 -12.858 1.00 80.75 195 ALA A N 1
ATOM 1409 C CA . ALA A 1 195 ? 14.774 0.032 -14.156 1.00 80.75 195 ALA A CA 1
ATOM 1410 C C . ALA A 1 195 ? 15.363 1.313 -14.778 1.00 80.75 195 ALA A C 1
ATOM 1412 O O . ALA A 1 195 ? 15.585 1.378 -15.990 1.00 80.75 195 ALA A O 1
ATOM 1413 N N . GLU A 1 196 ? 15.658 2.332 -13.969 1.00 86.81 196 GLU A N 1
ATOM 1414 C CA . GLU A 1 196 ? 16.295 3.564 -14.441 1.00 86.81 196 GLU A CA 1
ATOM 1415 C C . GLU A 1 196 ? 17.731 3.318 -14.915 1.00 86.81 196 GLU A C 1
ATOM 1417 O O . GLU A 1 196 ? 18.143 3.852 -15.953 1.00 86.81 196 GLU A O 1
ATOM 1422 N N . ALA A 1 197 ? 18.478 2.458 -14.216 1.00 89.50 197 ALA A N 1
ATOM 1423 C CA . ALA A 1 197 ? 19.798 2.021 -14.658 1.00 89.50 197 ALA A CA 1
ATOM 1424 C C . ALA A 1 197 ? 19.736 1.267 -16.001 1.00 89.50 197 ALA A C 1
ATOM 1426 O O . ALA A 1 197 ? 20.600 1.460 -16.863 1.00 89.50 197 ALA A O 1
ATOM 1427 N N . ASP A 1 198 ? 18.711 0.441 -16.218 1.00 84.12 198 ASP A N 1
ATOM 1428 C CA . ASP A 1 198 ? 18.485 -0.268 -17.485 1.00 84.12 198 ASP A CA 1
ATOM 1429 C C . ASP A 1 198 ? 18.170 0.696 -18.629 1.00 84.12 198 ASP A C 1
ATOM 1431 O O . ASP A 1 198 ? 18.778 0.611 -19.701 1.00 84.12 198 ASP A O 1
ATOM 1435 N N . LEU A 1 199 ? 17.293 1.672 -18.387 1.00 85.88 199 LEU A N 1
ATOM 1436 C CA . LEU A 1 199 ? 16.973 2.714 -19.359 1.00 85.88 199 LEU A CA 1
ATOM 1437 C C . LEU A 1 199 ? 18.208 3.548 -19.728 1.00 85.88 199 LEU A C 1
ATOM 1439 O O . LEU A 1 199 ? 18.428 3.857 -20.902 1.00 85.88 199 LEU A O 1
ATOM 1443 N N . ALA A 1 200 ? 19.048 3.890 -18.748 1.00 88.56 200 ALA A N 1
ATOM 1444 C CA . ALA A 1 200 ? 20.298 4.600 -18.997 1.00 88.56 200 ALA A CA 1
ATOM 1445 C C . ALA A 1 200 ? 21.250 3.786 -19.892 1.00 88.56 200 ALA A C 1
ATOM 1447 O O . ALA A 1 200 ? 21.843 4.338 -20.824 1.00 88.56 200 ALA A O 1
ATOM 1448 N N . ARG A 1 201 ? 21.360 2.469 -19.663 1.00 88.94 201 ARG A N 1
ATOM 1449 C CA . ARG A 1 201 ? 22.150 1.564 -20.515 1.00 88.94 201 ARG A CA 1
ATOM 1450 C C . ARG A 1 201 ? 21.585 1.464 -21.933 1.00 88.94 201 ARG A C 1
ATOM 1452 O O . ARG A 1 201 ? 22.356 1.528 -22.890 1.00 88.94 201 ARG A O 1
ATOM 1459 N N . ALA A 1 202 ? 20.264 1.366 -22.084 1.00 81.12 202 ALA A N 1
ATOM 1460 C CA . ALA A 1 202 ? 19.614 1.318 -23.394 1.00 81.12 202 ALA A CA 1
ATOM 1461 C C . ALA A 1 202 ? 19.884 2.594 -24.212 1.00 81.12 202 ALA A C 1
ATOM 1463 O O . ALA A 1 202 ? 20.295 2.513 -25.369 1.00 81.12 202 ALA A O 1
ATOM 1464 N N . ARG A 1 203 ? 19.779 3.771 -23.579 1.00 87.06 203 ARG A N 1
ATOM 1465 C CA . ARG A 1 203 ? 20.107 5.071 -24.193 1.00 87.06 203 ARG A CA 1
ATOM 1466 C C . ARG A 1 203 ? 21.547 5.164 -24.675 1.00 87.06 203 ARG A C 1
ATOM 1468 O O . ARG A 1 203 ? 21.801 5.650 -25.775 1.00 87.06 203 ARG A O 1
ATOM 1475 N N . GLN A 1 204 ? 22.494 4.686 -23.869 1.00 90.38 204 GLN A N 1
ATOM 1476 C CA . GLN A 1 204 ? 23.901 4.629 -24.274 1.00 90.38 204 GLN A CA 1
ATOM 1477 C C . GLN A 1 204 ? 24.096 3.713 -25.492 1.00 90.38 204 GLN A C 1
ATOM 1479 O O . GLN A 1 204 ? 24.850 4.059 -26.400 1.00 90.38 204 GLN A O 1
ATOM 1484 N N . GLY A 1 205 ? 23.385 2.582 -25.543 1.00 84.00 205 GLY A N 1
ATOM 1485 C CA . GLY A 1 205 ? 23.380 1.677 -26.694 1.00 84.00 205 GLY A CA 1
ATOM 1486 C C . GLY A 1 205 ? 22.842 2.329 -27.971 1.00 84.00 205 GLY A C 1
ATOM 1487 O O . GLY A 1 205 ? 23.480 2.230 -29.021 1.00 84.00 205 GLY A O 1
ATOM 1488 N N . VAL A 1 206 ? 21.718 3.051 -27.878 1.00 86.00 206 VAL A N 1
ATOM 1489 C CA . VAL A 1 206 ? 21.145 3.811 -29.003 1.00 86.00 206 VAL A CA 1
ATOM 1490 C C . VAL A 1 206 ? 22.141 4.854 -29.508 1.00 86.00 206 VAL A C 1
ATOM 1492 O O . VAL A 1 206 ? 22.498 4.820 -30.686 1.00 86.00 206 VAL A O 1
ATOM 1495 N N . ALA A 1 207 ? 22.676 5.697 -28.620 1.00 87.75 207 ALA A N 1
ATOM 1496 C CA . ALA A 1 207 ? 23.645 6.732 -28.986 1.00 87.75 207 ALA A CA 1
ATOM 1497 C C . ALA A 1 207 ? 24.905 6.154 -29.660 1.00 87.75 207 ALA A C 1
ATOM 1499 O O . ALA A 1 207 ? 25.413 6.716 -30.632 1.00 87.75 207 ALA A O 1
ATOM 1500 N N . ALA A 1 208 ? 25.397 5.004 -29.186 1.00 87.38 208 ALA A N 1
ATOM 1501 C CA . ALA A 1 208 ? 26.537 4.324 -29.792 1.00 87.38 208 ALA A CA 1
ATOM 1502 C C . ALA A 1 208 ? 26.231 3.801 -31.208 1.00 87.38 208 ALA A C 1
ATOM 1504 O O . ALA A 1 208 ? 27.081 3.916 -32.093 1.00 87.38 208 ALA A O 1
ATOM 1505 N N . SER A 1 209 ? 25.033 3.252 -31.436 1.00 81.75 209 SER A N 1
ATOM 1506 C CA . SER A 1 209 ? 24.611 2.784 -32.767 1.00 81.75 209 SER A CA 1
ATOM 1507 C C . SER A 1 209 ? 24.427 3.938 -33.759 1.00 81.75 209 SER A C 1
ATOM 1509 O O . SER A 1 209 ? 24.864 3.855 -34.904 1.00 81.75 209 SER A O 1
ATOM 1511 N N . GLU A 1 210 ? 23.867 5.065 -33.313 1.00 86.25 210 GLU A N 1
ATOM 1512 C CA . GLU A 1 210 ? 23.708 6.257 -34.150 1.00 86.25 210 GLU A CA 1
ATOM 1513 C C . GLU A 1 210 ? 25.065 6.839 -34.559 1.00 86.25 210 GLU A C 1
ATOM 1515 O O . GLU A 1 210 ? 25.276 7.152 -35.731 1.00 86.25 210 GLU A O 1
ATOM 1520 N N . ALA A 1 211 ? 26.023 6.903 -33.629 1.00 90.44 211 ALA A N 1
ATOM 1521 C CA . ALA A 1 211 ? 27.384 7.333 -33.935 1.00 90.44 211 ALA A CA 1
ATOM 1522 C C . ALA A 1 211 ? 28.061 6.439 -34.992 1.00 90.44 211 ALA A C 1
ATOM 1524 O O . ALA A 1 211 ? 28.770 6.946 -35.863 1.00 90.44 211 ALA A O 1
ATOM 1525 N N . ARG A 1 212 ? 27.826 5.119 -34.959 1.00 85.38 212 ARG A N 1
ATOM 1526 C CA . ARG A 1 212 ? 28.346 4.188 -35.975 1.00 85.38 212 ARG A CA 1
ATOM 1527 C C . ARG A 1 212 ? 27.699 4.391 -37.341 1.00 85.38 212 ARG A C 1
ATOM 1529 O O . ARG A 1 212 ? 28.415 4.397 -38.339 1.00 85.38 212 ARG A O 1
ATOM 1536 N N . LEU A 1 213 ? 26.383 4.601 -37.394 1.00 83.19 213 LEU A N 1
ATOM 1537 C CA . LEU A 1 213 ? 25.679 4.899 -38.646 1.00 83.19 213 LEU A CA 1
ATOM 1538 C C . LEU A 1 213 ? 26.207 6.180 -39.300 1.00 83.19 213 LEU A C 1
ATOM 1540 O O . LEU A 1 213 ? 26.457 6.194 -40.502 1.00 83.19 213 LEU A O 1
ATOM 1544 N N . VAL A 1 214 ? 26.453 7.228 -38.509 1.00 90.50 214 VAL A N 1
ATOM 1545 C CA . VAL A 1 214 ? 27.056 8.473 -39.013 1.00 90.50 214 VAL A CA 1
ATOM 1546 C C . VAL A 1 214 ? 28.449 8.217 -39.598 1.00 90.50 214 VAL A C 1
ATOM 1548 O O . VAL A 1 214 ? 28.741 8.684 -40.695 1.00 90.50 214 VAL A O 1
ATOM 1551 N N . GLN A 1 215 ? 29.292 7.429 -38.922 1.00 89.62 215 GLN A N 1
ATOM 1552 C CA . GLN A 1 215 ? 30.625 7.081 -39.434 1.00 89.62 215 GLN A CA 1
ATOM 1553 C C . GLN A 1 215 ? 30.572 6.281 -40.743 1.00 89.62 215 GLN A C 1
ATOM 1555 O O . GLN A 1 215 ? 31.405 6.499 -41.626 1.00 89.62 215 GLN A O 1
ATOM 1560 N N . LEU A 1 216 ? 29.610 5.363 -40.884 1.00 86.06 216 LEU A N 1
ATOM 1561 C CA . LEU A 1 216 ? 29.408 4.599 -42.119 1.00 86.06 216 LEU A CA 1
ATOM 1562 C C . LEU A 1 216 ? 29.002 5.514 -43.283 1.00 86.06 216 LEU A C 1
ATOM 1564 O O . LEU A 1 216 ? 29.612 5.440 -44.349 1.00 86.06 216 LEU A O 1
ATOM 1568 N N . ASP A 1 217 ? 28.048 6.421 -43.064 1.00 85.94 217 ASP A N 1
ATOM 1569 C CA . ASP A 1 217 ? 27.611 7.390 -44.079 1.00 85.94 217 ASP A CA 1
ATOM 1570 C C . ASP A 1 217 ? 28.752 8.347 -44.478 1.00 85.94 217 ASP A C 1
ATOM 1572 O O . ASP A 1 217 ? 28.999 8.597 -45.661 1.00 85.94 217 ASP A O 1
ATOM 1576 N N . GLU A 1 218 ? 29.542 8.831 -43.516 1.00 91.62 218 GLU A N 1
ATOM 1577 C CA . GLU A 1 218 ? 30.734 9.638 -43.803 1.00 91.62 218 GLU A CA 1
ATOM 1578 C C . GLU A 1 218 ? 31.772 8.879 -44.645 1.00 91.62 218 GLU A C 1
ATOM 1580 O O . GLU A 1 218 ? 32.310 9.431 -45.615 1.00 91.62 218 GLU A O 1
ATOM 1585 N N . ALA A 1 219 ? 32.027 7.606 -44.327 1.00 85.88 219 ALA A N 1
ATOM 1586 C CA . ALA A 1 219 ? 32.934 6.757 -45.094 1.00 85.88 219 ALA A CA 1
ATOM 1587 C C . ALA A 1 219 ? 32.427 6.512 -46.525 1.00 85.88 219 ALA A C 1
ATOM 1589 O O . ALA A 1 219 ? 33.218 6.507 -47.476 1.00 85.88 219 ALA A O 1
ATOM 1590 N N . ASP A 1 220 ? 31.119 6.344 -46.708 1.00 84.31 220 ASP A N 1
ATOM 1591 C CA . ASP A 1 220 ? 30.506 6.151 -48.022 1.00 84.31 220 ASP A CA 1
ATOM 1592 C C . ASP A 1 220 ? 30.577 7.421 -48.872 1.00 84.31 220 ASP A C 1
ATOM 1594 O O . ASP A 1 220 ? 31.011 7.370 -50.028 1.00 84.31 220 ASP A O 1
ATOM 1598 N N . ARG A 1 221 ? 30.296 8.590 -48.285 1.00 87.00 221 ARG A N 1
ATOM 1599 C CA . ARG A 1 221 ? 30.470 9.886 -48.961 1.00 87.00 221 ARG A CA 1
ATOM 1600 C C . ARG A 1 221 ? 31.919 10.121 -49.380 1.00 87.00 221 ARG A C 1
ATOM 1602 O O . ARG A 1 221 ? 32.164 10.573 -50.502 1.00 87.00 221 ARG A O 1
ATOM 1609 N N . ALA A 1 222 ? 32.887 9.804 -48.520 1.00 89.75 222 ALA A N 1
ATOM 1610 C CA . ALA A 1 222 ? 34.306 9.931 -48.847 1.00 89.75 222 ALA A CA 1
ATOM 1611 C C . ALA A 1 222 ? 34.698 9.023 -50.027 1.00 89.75 222 ALA A C 1
ATOM 1613 O O . ALA A 1 222 ? 35.398 9.454 -50.950 1.00 89.75 222 ALA A O 1
ATOM 1614 N N . ARG A 1 223 ? 34.189 7.783 -50.049 1.00 84.19 223 ARG A N 1
ATOM 1615 C CA . ARG A 1 223 ? 34.391 6.840 -51.159 1.00 84.19 223 ARG A CA 1
ATOM 1616 C C . ARG A 1 223 ? 33.760 7.334 -52.459 1.00 84.19 223 ARG A C 1
ATOM 1618 O O . ARG A 1 223 ? 34.408 7.273 -53.506 1.00 84.19 223 ARG A O 1
ATOM 1625 N N . GLU A 1 224 ? 32.546 7.877 -52.414 1.00 84.31 224 GLU A N 1
ATOM 1626 C CA . GLU A 1 224 ? 31.911 8.475 -53.591 1.00 84.31 224 GLU A CA 1
ATOM 1627 C C . GLU A 1 224 ? 32.713 9.652 -54.147 1.00 84.31 224 GLU A C 1
ATOM 1629 O O . GLU A 1 224 ? 32.884 9.760 -55.362 1.00 84.31 224 GLU A O 1
ATOM 1634 N N . GLN A 1 225 ? 33.219 10.534 -53.283 1.00 90.12 225 GLN A N 1
ATOM 1635 C CA . GLN A 1 225 ? 34.049 11.662 -53.705 1.00 90.12 225 GLN A CA 1
ATOM 1636 C C . GLN A 1 225 ? 35.347 11.185 -54.366 1.00 90.12 225 GLN A C 1
ATOM 1638 O O . GLN A 1 225 ? 35.702 11.678 -55.441 1.00 90.12 225 GLN A O 1
ATOM 1643 N N . ALA A 1 226 ? 36.017 10.187 -53.780 1.00 86.69 226 ALA A N 1
ATOM 1644 C CA . ALA A 1 226 ? 37.214 9.581 -54.359 1.00 86.69 226 ALA A CA 1
ATOM 1645 C C . ALA A 1 226 ? 36.927 8.978 -55.745 1.00 86.69 226 ALA A C 1
ATOM 1647 O O . ALA A 1 226 ? 37.646 9.259 -56.709 1.00 86.69 226 ALA A O 1
ATOM 1648 N N . TRP A 1 227 ? 35.826 8.232 -55.873 1.00 84.44 227 TRP A N 1
ATOM 1649 C CA . TRP A 1 227 ? 35.396 7.636 -57.137 1.00 84.44 227 TRP A CA 1
ATOM 1650 C C . TRP A 1 227 ? 35.035 8.688 -58.195 1.00 84.44 227 TRP A C 1
ATOM 1652 O O . TRP A 1 227 ? 35.464 8.580 -59.347 1.00 84.44 227 TRP A O 1
ATOM 1662 N N . ARG A 1 228 ? 34.305 9.751 -57.825 1.00 84.81 228 ARG A N 1
ATOM 1663 C CA . ARG A 1 228 ? 34.006 10.876 -58.732 1.00 84.81 228 ARG A CA 1
ATOM 1664 C C . ARG A 1 228 ? 35.292 11.552 -59.209 1.00 84.81 228 ARG A C 1
ATOM 1666 O O . ARG A 1 228 ? 35.430 11.825 -60.401 1.00 84.81 228 ARG A O 1
ATOM 1673 N N . GLY A 1 229 ? 36.256 11.760 -58.310 1.00 88.75 229 GLY A N 1
ATOM 1674 C CA . GLY A 1 229 ? 37.566 12.319 -58.642 1.00 88.75 229 GLY A CA 1
ATOM 1675 C C . GLY A 1 229 ? 38.390 11.424 -59.578 1.00 88.75 229 GLY A C 1
ATOM 1676 O O . GLY A 1 229 ? 39.074 11.920 -60.475 1.00 88.75 229 GLY A O 1
ATOM 1677 N N . GLU A 1 230 ? 38.331 10.101 -59.420 1.00 85.62 230 GLU A N 1
ATOM 1678 C CA . GLU A 1 230 ? 38.931 9.145 -60.365 1.00 85.62 230 GLU A CA 1
ATOM 1679 C C . GLU A 1 230 ? 38.245 9.169 -61.732 1.00 85.62 230 GLU A C 1
ATOM 1681 O O . GLU A 1 230 ? 38.925 9.222 -62.762 1.00 85.62 230 GLU A O 1
ATOM 1686 N N . MET A 1 231 ? 36.912 9.209 -61.759 1.00 78.62 231 MET A N 1
ATOM 1687 C CA . MET A 1 231 ? 36.147 9.296 -63.001 1.00 78.62 231 MET A CA 1
ATOM 1688 C C . MET A 1 231 ? 36.466 10.574 -63.772 1.00 78.62 231 MET A C 1
ATOM 1690 O O . MET A 1 231 ? 36.735 10.506 -64.971 1.00 78.62 231 MET A O 1
ATOM 1694 N N . GLN A 1 232 ? 36.536 11.720 -63.097 1.00 85.00 232 GLN A N 1
ATOM 1695 C CA . GLN A 1 232 ? 36.884 12.992 -63.727 1.00 85.00 232 GLN A CA 1
ATOM 1696 C C . GLN A 1 232 ? 38.320 12.986 -64.271 1.00 85.00 232 GLN A C 1
ATOM 1698 O O . GLN A 1 232 ? 38.554 13.408 -65.404 1.00 85.00 232 GLN A O 1
ATOM 1703 N N . ARG A 1 233 ? 39.278 12.414 -63.525 1.00 81.88 233 ARG A N 1
ATOM 1704 C CA . ARG A 1 233 ? 40.653 12.207 -64.012 1.00 81.88 233 ARG A CA 1
ATOM 1705 C C . ARG A 1 233 ? 40.692 11.305 -65.245 1.00 81.88 233 ARG A C 1
ATOM 1707 O O . ARG A 1 233 ? 41.410 11.612 -66.196 1.00 81.88 233 ARG A O 1
ATOM 1714 N N . SER A 1 234 ? 39.920 10.218 -65.260 1.00 81.31 234 SER A N 1
ATOM 1715 C CA . SER A 1 234 ? 39.847 9.315 -66.413 1.00 81.31 234 SER A CA 1
ATOM 1716 C C . SER A 1 234 ? 39.223 9.997 -67.637 1.00 81.31 234 SER A C 1
ATOM 1718 O O . SER A 1 234 ? 39.783 9.915 -68.728 1.00 81.31 234 SER A O 1
ATOM 1720 N N . ALA A 1 235 ? 38.137 10.755 -67.457 1.00 76.25 235 ALA A N 1
ATOM 1721 C CA . ALA A 1 235 ? 37.474 11.506 -68.519 1.00 76.25 235 ALA A CA 1
ATOM 1722 C C . ALA A 1 235 ? 38.400 12.572 -69.122 1.00 76.25 235 ALA A C 1
ATOM 1724 O O . ALA A 1 235 ? 38.516 12.660 -70.343 1.00 76.25 235 ALA A O 1
ATOM 1725 N N . ASN A 1 236 ? 39.131 13.309 -68.280 1.00 84.56 236 ASN A N 1
ATOM 1726 C CA . ASN A 1 236 ? 40.119 14.289 -68.731 1.00 84.56 236 ASN A CA 1
ATOM 1727 C C . ASN A 1 236 ? 41.251 13.634 -69.535 1.00 84.56 236 ASN A C 1
ATOM 1729 O O . ASN A 1 236 ? 41.669 14.185 -70.550 1.00 84.56 236 ASN A O 1
ATOM 1733 N N . ARG A 1 237 ? 41.714 12.437 -69.142 1.00 80.12 237 ARG A N 1
ATOM 1734 C CA . ARG A 1 237 ? 42.697 11.673 -69.932 1.00 80.12 237 ARG A CA 1
ATOM 1735 C C . ARG A 1 237 ? 42.142 11.280 -71.303 1.00 80.12 237 ARG A C 1
ATOM 1737 O O . ARG A 1 237 ? 42.835 11.464 -72.297 1.00 80.12 237 ARG A O 1
ATOM 1744 N N . TYR A 1 238 ? 40.902 10.790 -71.378 1.00 74.62 238 TYR A N 1
ATOM 1745 C CA . TYR A 1 238 ? 40.276 10.449 -72.663 1.00 74.62 238 TYR A CA 1
ATOM 1746 C C . TYR A 1 238 ? 40.092 11.673 -73.566 1.00 74.62 238 TYR A C 1
ATOM 1748 O O . TYR A 1 238 ? 40.398 11.593 -74.754 1.00 74.62 238 TYR A O 1
ATOM 1756 N N . LEU A 1 239 ? 39.647 12.808 -73.016 1.00 74.00 239 LEU A N 1
ATOM 1757 C CA . LEU A 1 239 ? 39.521 14.062 -73.764 1.00 74.00 239 LEU A CA 1
ATOM 1758 C C . LEU A 1 239 ? 40.879 14.574 -74.260 1.00 74.00 239 LEU A C 1
ATOM 1760 O O . LEU A 1 239 ? 40.972 15.006 -75.405 1.00 74.00 239 LEU A O 1
ATOM 1764 N N . ALA A 1 240 ? 41.937 14.476 -73.450 1.00 72.50 240 ALA A N 1
ATOM 1765 C CA . ALA A 1 240 ? 43.287 14.863 -73.859 1.00 72.50 240 ALA A CA 1
ATOM 1766 C C . ALA A 1 240 ? 43.815 13.996 -75.018 1.00 72.50 240 ALA A C 1
ATOM 1768 O O . ALA A 1 240 ? 44.343 14.527 -75.994 1.00 72.50 240 ALA A O 1
ATOM 1769 N N . VAL A 1 241 ? 43.621 12.673 -74.952 1.00 75.25 241 VAL A N 1
ATOM 1770 C CA . VAL A 1 241 ? 44.023 11.747 -76.026 1.00 75.25 241 VAL A CA 1
ATOM 1771 C C . VAL A 1 241 ? 43.205 11.984 -77.300 1.00 75.25 241 VAL A C 1
ATOM 1773 O O . VAL A 1 241 ? 43.773 12.054 -78.389 1.00 75.25 241 VAL A O 1
ATOM 1776 N N . ALA A 1 242 ? 41.886 12.161 -77.181 1.00 64.50 242 ALA A N 1
ATOM 1777 C CA . ALA A 1 242 ? 41.015 12.449 -78.320 1.00 64.50 242 ALA A CA 1
ATOM 1778 C C . ALA A 1 242 ? 41.340 13.804 -78.972 1.00 64.50 242 ALA A C 1
ATOM 1780 O O . ALA A 1 242 ? 41.377 13.901 -80.198 1.00 64.50 242 ALA A O 1
ATOM 1781 N N . GLY A 1 243 ? 41.635 14.831 -78.168 1.00 66.00 243 GLY A N 1
ATOM 1782 C CA . GLY A 1 243 ? 42.085 16.136 -78.649 1.00 66.00 243 GLY A CA 1
ATOM 1783 C C . GLY A 1 243 ? 43.405 16.047 -79.417 1.00 66.00 243 GLY A C 1
ATOM 1784 O O . GLY A 1 243 ? 43.497 16.566 -80.527 1.00 66.00 243 GLY A O 1
ATOM 1785 N N . ALA A 1 244 ? 44.397 15.324 -78.887 1.00 66.25 244 ALA A N 1
ATOM 1786 C CA . ALA A 1 244 ? 45.676 15.112 -79.568 1.00 66.25 244 ALA A CA 1
ATOM 1787 C C . ALA A 1 244 ? 45.511 14.377 -80.913 1.00 66.25 244 ALA A C 1
ATOM 1789 O O . ALA A 1 244 ? 46.103 14.779 -81.916 1.00 66.25 244 ALA A O 1
ATOM 1790 N N . ALA A 1 245 ? 44.658 13.349 -80.961 1.00 61.34 245 ALA A N 1
ATOM 1791 C CA . ALA A 1 245 ? 44.350 12.628 -82.196 1.00 61.34 245 ALA A CA 1
ATOM 1792 C C . ALA A 1 245 ? 43.620 13.511 -83.227 1.00 61.34 245 ALA A C 1
ATOM 1794 O O . ALA A 1 245 ? 43.942 13.470 -84.415 1.00 61.34 245 ALA A O 1
ATOM 1795 N N . GLY A 1 246 ? 42.677 14.348 -82.781 1.00 57.34 246 GLY A N 1
ATOM 1796 C CA . GLY A 1 246 ? 41.967 15.295 -83.644 1.00 57.34 246 GLY A CA 1
ATOM 1797 C C . GLY A 1 246 ? 42.889 16.352 -84.258 1.00 57.34 246 GLY A C 1
ATOM 1798 O O . GLY A 1 246 ? 42.800 16.624 -85.455 1.00 57.34 246 GLY A O 1
ATOM 1799 N N . VAL A 1 247 ? 43.825 16.898 -83.473 1.00 64.69 247 VAL A N 1
ATOM 1800 C CA . VAL A 1 247 ? 44.838 17.847 -83.970 1.00 64.69 247 VAL A CA 1
ATOM 1801 C C . VAL A 1 247 ? 45.745 17.181 -85.007 1.00 64.69 247 VAL A C 1
ATOM 1803 O O . VAL A 1 247 ? 45.968 17.756 -86.070 1.00 64.69 247 VAL A O 1
ATOM 1806 N N . ALA A 1 248 ? 46.212 15.954 -84.762 1.00 60.34 248 ALA A N 1
ATOM 1807 C CA . ALA A 1 248 ? 47.033 15.219 -85.726 1.00 60.34 248 ALA A CA 1
ATOM 1808 C C . ALA A 1 248 ? 46.294 14.963 -87.055 1.00 60.34 248 ALA A C 1
ATOM 1810 O O . ALA A 1 248 ? 46.877 15.128 -88.128 1.00 60.34 248 ALA A O 1
ATOM 1811 N N . ALA A 1 249 ? 45.002 14.624 -86.999 1.00 55.97 249 ALA A N 1
ATOM 1812 C CA . ALA A 1 249 ? 44.174 14.426 -88.188 1.00 55.97 249 ALA A CA 1
ATOM 1813 C C . ALA A 1 249 ? 43.969 15.726 -88.989 1.00 55.97 249 ALA A C 1
ATOM 1815 O O . ALA A 1 249 ? 44.076 15.714 -90.215 1.00 55.97 249 ALA A O 1
ATOM 1816 N N . LEU A 1 250 ? 43.727 16.855 -88.312 1.00 59.94 250 LEU A N 1
ATOM 1817 C CA . LEU A 1 250 ? 43.588 18.164 -88.961 1.00 59.94 250 LEU A CA 1
ATOM 1818 C C . LEU A 1 250 ? 44.898 18.641 -89.596 1.00 59.94 250 LEU A C 1
ATOM 1820 O O . LEU A 1 250 ? 44.875 19.163 -90.708 1.00 59.94 250 LEU A O 1
ATOM 1824 N N . VAL A 1 251 ? 46.038 18.421 -88.936 1.00 66.00 251 VAL A N 1
ATOM 1825 C CA . VAL A 1 251 ? 47.359 18.719 -89.512 1.00 66.00 251 VAL A CA 1
ATOM 1826 C C . VAL A 1 251 ? 47.616 17.844 -90.742 1.00 66.00 251 VAL A C 1
ATOM 1828 O O . VAL A 1 251 ? 48.022 18.364 -91.778 1.00 66.00 251 VAL A O 1
ATOM 1831 N N . GLY A 1 252 ? 47.317 16.543 -90.677 1.00 54.84 252 GLY A N 1
ATOM 1832 C CA . GLY A 1 252 ? 47.445 15.636 -91.822 1.00 54.84 252 GLY A CA 1
ATOM 1833 C C . GLY A 1 252 ? 46.582 16.052 -93.020 1.00 54.84 252 GLY A C 1
ATOM 1834 O O . GLY A 1 252 ? 47.076 16.097 -94.147 1.00 54.84 252 GLY A O 1
ATOM 1835 N N . LEU A 1 253 ? 45.320 16.429 -92.780 1.00 60.94 253 LEU A N 1
ATOM 1836 C CA . LEU A 1 253 ? 44.416 16.943 -93.817 1.00 60.94 253 LEU A CA 1
ATOM 1837 C C . LEU A 1 253 ? 44.883 18.290 -94.384 1.00 60.94 253 LEU A C 1
ATOM 1839 O O . LEU A 1 253 ? 44.856 18.475 -95.598 1.00 60.94 253 LEU A O 1
ATOM 1843 N N . GLY A 1 254 ? 45.346 19.210 -93.534 1.00 56.22 254 GLY A N 1
ATOM 1844 C CA . GLY A 1 254 ? 45.860 20.513 -93.959 1.00 56.22 254 GLY A CA 1
ATOM 1845 C C . GLY A 1 254 ? 47.116 20.398 -94.825 1.00 56.22 254 GLY A C 1
ATOM 1846 O O . GLY A 1 254 ? 47.210 21.051 -95.862 1.00 56.22 254 GLY A O 1
ATOM 1847 N N . VAL A 1 255 ? 48.051 19.518 -94.453 1.00 64.94 255 VAL A N 1
ATOM 1848 C CA . VAL A 1 255 ? 49.255 19.238 -95.250 1.00 64.94 255 VAL A CA 1
ATOM 1849 C C . VAL A 1 255 ? 48.883 18.562 -96.573 1.00 64.94 255 VAL A C 1
ATOM 1851 O O . VAL A 1 255 ? 49.358 18.990 -97.623 1.00 64.94 255 VAL A O 1
ATOM 1854 N N . GLY A 1 256 ? 47.991 17.566 -96.557 1.00 54.81 256 GLY A N 1
ATOM 1855 C CA . GLY A 1 256 ? 47.510 16.912 -97.778 1.00 54.81 256 GLY A CA 1
ATOM 1856 C C . GLY A 1 256 ? 46.837 17.887 -98.749 1.00 54.81 256 GLY A C 1
ATOM 1857 O O . GLY A 1 256 ? 47.160 17.899 -99.936 1.00 54.81 256 GLY A O 1
ATOM 1858 N N . PHE A 1 257 ? 45.966 18.766 -98.244 1.00 61.91 257 PHE A N 1
ATOM 1859 C CA . PHE A 1 257 ? 45.300 19.789 -99.053 1.00 61.91 257 PHE A CA 1
ATOM 1860 C C . PHE A 1 257 ? 46.285 20.827 -99.606 1.00 61.91 257 PHE A C 1
ATOM 1862 O O . PHE A 1 257 ? 46.182 21.214 -100.768 1.00 61.91 257 PHE A O 1
ATOM 1869 N N . PHE A 1 258 ? 47.286 21.236 -98.820 1.00 62.19 258 PHE A N 1
ATOM 1870 C CA . PHE A 1 258 ? 48.332 22.153 -99.278 1.00 62.19 258 PHE A CA 1
ATOM 1871 C C . PHE A 1 258 ? 49.160 21.569 -100.433 1.00 62.19 258 PHE A C 1
ATOM 1873 O O . PHE A 1 258 ? 49.476 22.283 -101.385 1.00 62.19 258 PHE A O 1
ATOM 1880 N N . PHE A 1 259 ? 49.482 20.271 -100.396 1.00 56.66 259 PHE A N 1
ATOM 1881 C CA . PHE A 1 259 ? 50.190 19.611 -101.497 1.00 56.66 259 PHE A CA 1
ATOM 1882 C C . PHE A 1 259 ? 49.329 19.458 -102.758 1.00 56.66 259 PHE A C 1
ATOM 1884 O O . PHE A 1 259 ? 49.854 19.634 -103.856 1.00 56.66 259 PHE A O 1
ATOM 1891 N N . ILE A 1 260 ? 48.021 19.211 -102.621 1.00 56.72 260 ILE A N 1
ATOM 1892 C CA . ILE A 1 260 ? 47.086 19.164 -103.759 1.00 56.72 260 ILE A CA 1
ATOM 1893 C C . ILE A 1 260 ? 46.949 20.554 -104.398 1.00 56.72 260 ILE A C 1
ATOM 1895 O O . ILE A 1 260 ? 47.165 20.703 -105.597 1.00 56.72 260 ILE A O 1
ATOM 1899 N N . ALA A 1 261 ? 46.717 21.598 -103.597 1.00 53.69 261 ALA A N 1
ATOM 1900 C CA . ALA A 1 261 ? 46.591 22.969 -104.094 1.00 53.69 261 ALA A CA 1
ATOM 1901 C C . ALA A 1 261 ? 47.889 23.503 -104.737 1.00 53.69 261 ALA A C 1
ATOM 1903 O O . ALA A 1 261 ? 47.848 24.313 -105.663 1.00 53.69 261 ALA A O 1
ATOM 1904 N N . ARG A 1 262 ? 49.062 23.043 -104.278 1.00 52.44 262 ARG A N 1
ATOM 1905 C CA . ARG A 1 262 ? 50.352 23.382 -104.900 1.00 52.44 262 ARG A CA 1
ATOM 1906 C C . ARG A 1 262 ? 50.601 22.613 -106.203 1.00 52.44 262 ARG A C 1
ATOM 1908 O O . ARG A 1 262 ? 51.294 23.142 -107.069 1.00 52.44 262 ARG A O 1
ATOM 1915 N N . GLY A 1 263 ? 50.037 21.413 -106.354 1.00 50.91 263 GLY A N 1
ATOM 1916 C CA . GLY A 1 263 ? 50.037 20.666 -107.616 1.00 50.91 263 GLY A CA 1
ATOM 1917 C C . GLY A 1 263 ? 49.318 21.434 -108.727 1.00 50.91 263 GLY A C 1
ATOM 1918 O O . GLY A 1 263 ? 49.904 21.663 -109.784 1.00 50.91 263 GLY A O 1
ATOM 1919 N N . ASP A 1 264 ? 48.126 21.958 -108.430 1.00 46.78 264 ASP A N 1
ATOM 1920 C CA . ASP A 1 264 ? 47.331 22.751 -109.382 1.00 46.78 264 ASP A CA 1
ATOM 1921 C C . ASP A 1 264 ? 47.997 24.100 -109.720 1.00 46.78 264 ASP A C 1
ATOM 1923 O O . ASP A 1 264 ? 47.936 24.586 -110.852 1.00 46.78 264 ASP A O 1
ATOM 1927 N N . ALA A 1 265 ? 48.720 24.699 -108.766 1.00 48.69 265 ALA A N 1
ATOM 1928 C CA . ALA A 1 265 ? 49.463 25.936 -109.008 1.00 48.69 265 ALA A CA 1
ATOM 1929 C C . ALA A 1 265 ? 50.649 25.750 -109.977 1.00 48.69 265 ALA A C 1
ATOM 1931 O O . ALA A 1 265 ? 50.990 26.684 -110.707 1.00 48.69 265 ALA A O 1
ATOM 1932 N N . ILE A 1 266 ? 51.253 24.556 -110.035 1.00 48.25 266 ILE A N 1
ATOM 1933 C CA . ILE A 1 266 ? 52.335 24.243 -110.987 1.00 48.25 266 ILE A CA 1
ATOM 1934 C C . ILE A 1 266 ? 51.776 23.975 -112.399 1.00 48.25 266 ILE A C 1
ATOM 1936 O O . ILE A 1 266 ? 52.481 24.196 -113.386 1.00 48.25 266 ILE A O 1
ATOM 1940 N N . GLU A 1 267 ? 50.499 23.601 -112.529 1.00 47.00 267 GLU A N 1
ATOM 1941 C CA . GLU A 1 267 ? 49.860 23.327 -113.824 1.00 47.00 267 GLU A CA 1
ATOM 1942 C C . GLU A 1 267 ? 49.441 24.604 -114.583 1.00 47.00 267 GLU A C 1
ATOM 1944 O O . GLU A 1 267 ? 49.399 24.620 -115.814 1.00 47.00 267 GLU A O 1
ATOM 1949 N N . SER A 1 268 ? 49.257 25.733 -113.887 1.00 45.38 268 SER A N 1
ATOM 1950 C CA . SER A 1 268 ? 48.985 27.034 -114.532 1.00 45.38 268 SER A CA 1
ATOM 1951 C C . SER A 1 268 ? 50.222 27.708 -115.155 1.00 45.38 268 SER A C 1
ATOM 1953 O O . SER A 1 268 ? 50.110 28.735 -115.829 1.00 45.38 268 SER A O 1
ATOM 1955 N N . GLY A 1 269 ? 51.411 27.128 -114.960 1.00 47.62 269 GLY A N 1
ATOM 1956 C CA . GLY A 1 269 ? 52.689 27.787 -115.206 1.00 47.62 269 GLY A CA 1
ATOM 1957 C C . GLY A 1 269 ? 53.578 27.190 -116.293 1.00 47.62 269 GLY A C 1
ATOM 1958 O O . GLY A 1 269 ? 54.769 27.461 -116.238 1.00 47.62 269 GLY A O 1
ATOM 1959 N N . LYS A 1 270 ? 53.093 26.397 -117.263 1.00 41.22 270 LYS A N 1
ATOM 1960 C CA . LYS A 1 270 ? 53.935 25.931 -118.393 1.00 41.22 270 LYS A CA 1
ATOM 1961 C C . LYS A 1 270 ? 53.180 25.854 -119.726 1.00 41.22 270 LYS A C 1
ATOM 1963 O O . LYS A 1 270 ? 52.660 24.820 -120.132 1.00 41.22 270 LYS A O 1
ATOM 1968 N N . LYS A 1 271 ? 53.204 26.963 -120.477 1.00 47.31 271 LYS A N 1
ATOM 1969 C CA . LYS A 1 271 ? 53.143 26.922 -121.947 1.00 47.31 271 LYS A CA 1
ATOM 1970 C C . LYS A 1 271 ? 54.494 26.400 -122.450 1.00 47.31 271 LYS A C 1
ATOM 1972 O O . LYS A 1 271 ? 55.477 27.127 -122.362 1.00 47.31 271 LYS A O 1
ATOM 1977 N N . SER A 1 272 ? 54.482 25.169 -122.968 1.00 49.09 272 SER A N 1
ATOM 1978 C CA . SER A 1 272 ? 55.547 24.343 -123.592 1.00 49.09 272 SER A CA 1
ATOM 1979 C C . SER A 1 272 ? 55.808 23.103 -122.720 1.00 49.09 272 SER A C 1
ATOM 1981 O O . SER A 1 272 ? 56.216 23.231 -121.574 1.00 49.09 272 SER A O 1
ATOM 1983 N N . PHE A 1 273 ? 55.416 21.889 -123.123 1.00 39.81 273 PHE A N 1
ATOM 1984 C CA . PHE A 1 273 ? 55.942 21.144 -124.270 1.00 39.81 273 PHE A CA 1
ATOM 1985 C C . PHE A 1 273 ? 55.010 20.012 -124.783 1.00 39.81 273 PHE A C 1
ATOM 1987 O O . PHE A 1 273 ? 53.985 19.681 -124.194 1.00 39.81 273 PHE A O 1
ATOM 1994 N N . SER A 1 274 ? 55.418 19.520 -125.955 1.00 50.75 274 SER A N 1
ATOM 1995 C CA . SER A 1 274 ? 55.155 18.293 -126.731 1.00 50.75 274 SER A CA 1
ATOM 1996 C C . SER A 1 274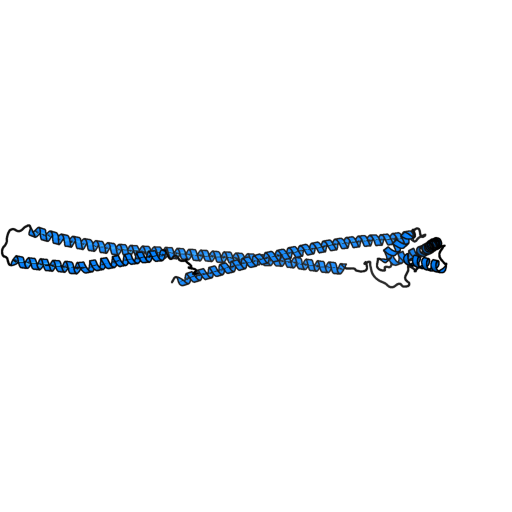 ? 54.250 17.145 -126.234 1.00 50.75 274 SER A C 1
ATOM 1998 O O . SER A 1 274 ? 54.387 16.608 -125.151 1.00 50.75 274 SER A O 1
ATOM 2000 N N . THR A 1 275 ? 53.487 16.636 -127.213 1.00 60.78 275 THR A N 1
ATOM 2001 C CA . THR A 1 275 ? 52.995 15.255 -127.434 1.00 60.78 275 THR A CA 1
ATOM 2002 C C . THR A 1 275 ? 51.924 14.641 -126.519 1.00 60.78 275 THR A C 1
ATOM 2004 O O . THR A 1 275 ? 52.006 14.604 -125.300 1.00 60.78 275 THR A O 1
ATOM 2007 N N . ARG A 1 276 ? 50.907 14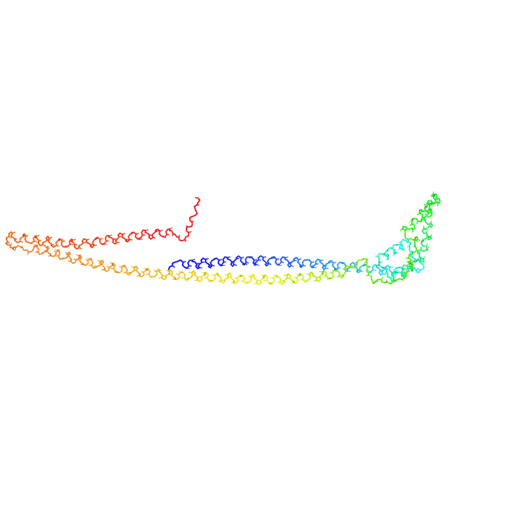.064 -127.181 1.00 57.66 276 ARG A N 1
ATOM 2008 C CA . ARG A 1 276 ? 49.708 13.416 -126.611 1.00 57.66 276 ARG A CA 1
ATOM 2009 C C . ARG A 1 276 ? 50.009 12.230 -125.676 1.00 57.66 276 ARG A C 1
ATOM 2011 O O . ARG A 1 276 ? 49.128 11.860 -124.916 1.00 57.66 276 ARG A O 1
ATOM 2018 N N . ALA A 1 277 ? 51.219 11.669 -125.723 1.00 56.97 277 ALA A N 1
ATOM 2019 C CA . ALA A 1 277 ? 51.619 10.507 -124.930 1.00 56.97 277 ALA A CA 1
ATOM 2020 C C . ALA A 1 277 ? 51.915 10.844 -123.452 1.00 56.97 277 ALA A C 1
ATOM 2022 O O . ALA A 1 277 ? 51.565 10.055 -122.583 1.00 56.97 277 ALA A O 1
ATOM 2023 N N . GLU A 1 278 ? 52.454 12.030 -123.141 1.00 54.84 278 GLU A N 1
ATOM 2024 C CA . GLU A 1 278 ? 52.778 12.409 -121.749 1.00 54.84 278 GLU A CA 1
ATOM 2025 C C . GLU A 1 278 ? 51.534 12.800 -120.923 1.00 54.84 278 GLU A C 1
ATOM 2027 O O . GLU A 1 278 ? 51.511 12.630 -119.703 1.00 54.84 278 GLU A O 1
ATOM 2032 N N . ARG A 1 279 ? 50.448 13.260 -121.567 1.00 57.06 279 ARG A N 1
ATOM 2033 C CA . ARG A 1 279 ? 49.189 13.596 -120.865 1.00 57.06 279 ARG A CA 1
ATOM 2034 C C . ARG A 1 279 ? 48.452 12.369 -120.326 1.00 57.06 279 ARG A C 1
ATOM 2036 O O . ARG A 1 279 ? 47.826 12.457 -119.271 1.00 57.06 279 ARG A O 1
ATOM 2043 N N . ASP A 1 280 ? 48.546 11.232 -121.010 1.00 58.72 280 ASP A N 1
ATOM 2044 C CA . ASP A 1 280 ? 47.880 10.000 -120.573 1.00 58.72 280 ASP A CA 1
ATOM 2045 C C . ASP A 1 280 ? 48.615 9.310 -119.413 1.00 58.72 280 ASP A C 1
ATOM 2047 O O . ASP A 1 280 ? 47.998 8.552 -118.659 1.00 58.72 280 ASP A O 1
ATOM 2051 N N . GLU A 1 281 ? 49.903 9.598 -119.216 1.00 57.72 281 GLU A N 1
ATOM 2052 C CA . GLU A 1 281 ? 50.697 9.062 -118.105 1.00 57.72 281 GLU A CA 1
ATOM 2053 C C . GLU A 1 281 ? 50.521 9.904 -116.826 1.00 57.72 281 GLU A C 1
ATOM 2055 O O . GLU A 1 281 ? 50.280 9.355 -115.746 1.00 57.72 281 GLU A O 1
ATOM 2060 N N . ALA A 1 282 ? 50.456 11.237 -116.954 1.00 56.31 282 ALA A N 1
ATOM 2061 C CA . ALA A 1 282 ? 50.099 12.136 -115.850 1.00 56.31 282 ALA A CA 1
ATOM 2062 C C . ALA A 1 282 ? 48.671 11.880 -115.317 1.00 56.31 282 ALA A C 1
ATOM 2064 O O . ALA A 1 282 ? 48.449 11.835 -114.103 1.00 56.31 282 ALA A O 1
ATOM 2065 N N . ALA A 1 283 ? 47.707 11.601 -116.205 1.00 57.78 283 ALA A N 1
ATOM 2066 C CA . ALA A 1 283 ? 46.337 11.268 -115.811 1.00 57.78 283 ALA A CA 1
ATOM 2067 C C . ALA A 1 283 ? 46.226 9.925 -115.056 1.00 57.78 283 ALA A C 1
ATOM 2069 O O . ALA A 1 283 ? 45.343 9.765 -114.206 1.00 57.78 283 ALA A O 1
ATOM 2070 N N . ARG A 1 284 ? 47.121 8.957 -115.312 1.00 58.41 284 ARG A N 1
ATOM 2071 C CA . ARG A 1 284 ? 47.166 7.688 -114.558 1.00 58.41 284 ARG A CA 1
ATOM 2072 C C . ARG A 1 284 ? 47.772 7.867 -113.170 1.00 58.41 284 ARG A C 1
ATOM 2074 O O . ARG A 1 284 ? 47.251 7.277 -112.221 1.00 58.41 284 ARG A O 1
ATOM 2081 N N . HIS A 1 285 ? 48.794 8.712 -113.027 1.00 54.94 285 HIS A N 1
ATOM 2082 C CA . HIS A 1 285 ? 49.382 9.028 -111.723 1.00 54.94 285 HIS A CA 1
ATOM 2083 C C . HIS A 1 285 ? 48.439 9.842 -110.825 1.00 54.94 285 HIS A C 1
ATOM 2085 O O . HIS A 1 285 ? 48.346 9.558 -109.632 1.00 54.94 285 HIS A O 1
ATOM 2091 N N . ALA A 1 286 ? 47.648 10.759 -111.393 1.00 54.03 286 ALA A N 1
ATOM 2092 C CA . ALA A 1 286 ? 46.620 11.491 -110.647 1.00 54.03 286 ALA A CA 1
ATOM 2093 C C . ALA A 1 286 ? 45.467 10.584 -110.162 1.00 54.03 286 ALA A C 1
ATOM 2095 O O . ALA A 1 286 ? 44.965 10.740 -109.047 1.00 54.03 286 ALA A O 1
ATOM 2096 N N . ARG A 1 287 ? 45.061 9.580 -110.957 1.00 56.31 287 ARG A N 1
ATOM 2097 C CA . ARG A 1 287 ? 44.034 8.608 -110.530 1.00 56.31 287 ARG A CA 1
ATOM 2098 C C . ARG A 1 287 ? 44.537 7.634 -109.465 1.00 56.31 287 ARG A C 1
ATOM 2100 O O . ARG A 1 287 ? 43.765 7.257 -108.589 1.00 56.31 287 ARG A O 1
ATOM 2107 N N . THR A 1 288 ? 45.810 7.237 -109.508 1.00 55.97 288 THR A N 1
ATOM 2108 C CA . THR A 1 288 ? 46.385 6.335 -108.493 1.00 55.97 288 THR A CA 1
ATOM 2109 C C . THR A 1 288 ? 46.636 7.038 -107.159 1.00 55.97 288 THR A C 1
ATOM 2111 O O . THR A 1 288 ? 46.364 6.446 -106.116 1.00 55.97 288 THR A O 1
ATOM 2114 N N . SER A 1 289 ? 47.051 8.309 -107.155 1.00 52.31 289 SER A N 1
ATOM 2115 C CA . SER A 1 289 ? 47.208 9.082 -105.912 1.00 52.31 289 SER A CA 1
ATOM 2116 C C . SER A 1 289 ? 45.865 9.412 -105.238 1.00 52.31 289 SER A C 1
ATOM 2118 O O . SER A 1 289 ? 45.753 9.317 -104.015 1.00 52.31 289 SER A O 1
ATOM 2120 N N . SER A 1 290 ? 44.817 9.695 -106.021 1.00 54.59 290 SER A N 1
ATOM 2121 C CA . SER A 1 290 ? 43.438 9.887 -105.536 1.00 54.59 290 SER A CA 1
ATOM 2122 C C . SER A 1 290 ? 42.860 8.636 -104.854 1.00 54.59 290 SER A C 1
ATOM 2124 O O . SER A 1 290 ? 42.239 8.734 -103.792 1.00 54.59 290 SER A O 1
ATOM 2126 N N . LEU A 1 291 ? 43.111 7.450 -105.419 1.00 55.66 291 LEU A N 1
ATOM 2127 C CA . LEU A 1 291 ? 42.628 6.175 -104.877 1.00 55.66 291 LEU A CA 1
ATOM 2128 C C . LEU A 1 291 ? 43.290 5.823 -103.539 1.00 55.66 291 LEU A C 1
ATOM 2130 O O . LEU A 1 291 ? 42.605 5.378 -102.620 1.00 55.66 291 LEU A O 1
ATOM 2134 N N . ILE A 1 292 ? 44.592 6.086 -103.387 1.00 61.03 292 ILE A N 1
ATOM 2135 C CA . ILE A 1 292 ? 45.308 5.861 -102.120 1.00 61.03 292 ILE A CA 1
ATOM 2136 C C . ILE A 1 292 ? 44.772 6.794 -101.022 1.00 61.03 292 ILE A C 1
ATOM 2138 O O . ILE A 1 292 ? 44.545 6.348 -99.896 1.00 61.03 292 ILE A O 1
ATOM 2142 N N . GLY A 1 293 ? 44.488 8.059 -101.355 1.00 55.94 293 GLY A N 1
ATOM 2143 C CA . GLY A 1 293 ? 43.881 9.010 -100.420 1.00 55.94 293 GLY A CA 1
ATOM 2144 C C . GLY A 1 293 ? 42.516 8.546 -99.902 1.00 55.94 293 GLY A C 1
ATOM 2145 O O . GLY A 1 293 ? 42.258 8.605 -98.700 1.00 55.94 293 GLY A O 1
ATOM 2146 N N . PHE A 1 294 ? 41.667 8.006 -100.781 1.00 57.41 294 PHE A N 1
ATOM 2147 C CA . PHE A 1 294 ? 40.350 7.489 -100.397 1.00 57.41 294 PHE A CA 1
ATOM 2148 C C . PHE A 1 294 ? 40.438 6.212 -99.550 1.00 57.41 294 PHE A C 1
ATOM 2150 O O . PHE A 1 294 ? 39.713 6.079 -98.565 1.00 57.41 294 PHE A O 1
ATOM 2157 N N . VAL A 1 295 ? 41.352 5.295 -99.888 1.00 66.81 295 VAL A N 1
ATOM 2158 C CA . VAL A 1 295 ? 41.537 4.028 -99.158 1.00 66.81 295 VAL A CA 1
ATOM 2159 C C . VAL A 1 295 ? 42.061 4.259 -97.738 1.00 66.81 295 VAL A C 1
ATOM 2161 O O . VAL A 1 295 ? 41.677 3.527 -96.829 1.00 66.81 295 VAL A O 1
ATOM 2164 N N . VAL A 1 296 ? 42.874 5.297 -97.513 1.00 67.31 296 VAL A N 1
ATOM 2165 C CA . VAL A 1 296 ? 43.343 5.654 -96.164 1.00 67.31 296 VAL A CA 1
ATOM 2166 C C . VAL A 1 296 ? 42.301 6.484 -95.408 1.00 67.31 296 VAL A C 1
ATOM 2168 O O . VAL A 1 296 ? 42.099 6.248 -94.222 1.00 67.31 296 VAL A O 1
ATOM 2171 N N . ALA A 1 297 ? 41.590 7.412 -96.055 1.00 58.84 297 ALA A N 1
ATOM 2172 C CA . ALA A 1 297 ? 40.624 8.280 -95.372 1.00 58.84 297 ALA A CA 1
ATOM 2173 C C . ALA A 1 297 ? 39.349 7.547 -94.906 1.00 58.84 297 ALA A C 1
ATOM 2175 O O . ALA A 1 297 ? 38.802 7.867 -93.846 1.00 58.84 297 ALA A O 1
ATOM 2176 N N . LEU A 1 298 ? 38.885 6.544 -95.661 1.00 66.44 298 LEU A N 1
ATOM 2177 C CA . LEU A 1 298 ? 37.655 5.806 -95.360 1.00 66.44 298 LEU A CA 1
ATOM 2178 C C . LEU A 1 298 ? 37.669 5.098 -93.984 1.00 66.44 298 LEU A C 1
ATOM 2180 O O . LEU A 1 298 ? 36.718 5.293 -93.224 1.00 66.44 298 LEU A O 1
ATOM 2184 N N . PRO A 1 299 ? 38.706 4.324 -93.593 1.00 68.06 299 PRO A N 1
ATOM 2185 C CA . PRO A 1 299 ? 38.726 3.671 -92.284 1.00 68.06 299 PRO A CA 1
ATOM 2186 C C . PRO A 1 299 ? 38.746 4.671 -91.120 1.00 68.06 299 PRO A C 1
ATOM 2188 O O . PRO A 1 299 ? 38.070 4.433 -90.121 1.00 68.06 299 PRO A O 1
ATOM 2191 N N . PHE A 1 300 ? 39.424 5.819 -91.243 1.00 67.81 300 PHE A N 1
ATOM 2192 C CA . PHE A 1 300 ? 39.398 6.848 -90.193 1.00 67.81 300 PHE A CA 1
ATOM 2193 C C . PHE A 1 300 ? 38.025 7.516 -90.061 1.00 67.81 300 PHE A C 1
ATOM 2195 O O . PHE A 1 300 ? 37.572 7.754 -88.940 1.00 67.81 300 PHE A O 1
ATOM 2202 N N . ALA A 1 301 ? 37.322 7.751 -91.173 1.00 65.00 301 ALA A N 1
ATOM 2203 C CA . ALA A 1 301 ? 35.949 8.251 -91.141 1.00 65.00 301 ALA A CA 1
ATOM 2204 C C . ALA A 1 301 ? 34.992 7.243 -90.477 1.00 65.00 301 ALA A C 1
ATOM 2206 O O . ALA A 1 301 ? 34.190 7.624 -89.623 1.00 65.00 301 ALA A O 1
ATOM 2207 N N . VAL A 1 302 ? 35.119 5.949 -90.795 1.00 71.38 302 VAL A N 1
ATOM 2208 C CA . VAL A 1 302 ? 34.315 4.881 -90.174 1.00 71.38 302 VAL A CA 1
ATOM 2209 C C . VAL A 1 302 ? 34.600 4.776 -88.673 1.00 71.38 302 VAL A C 1
ATOM 2211 O O . VAL A 1 302 ? 33.659 4.730 -87.881 1.00 71.38 302 VAL A O 1
ATOM 2214 N N . ILE A 1 303 ? 35.870 4.814 -88.255 1.00 73.56 303 ILE A N 1
ATOM 2215 C CA . ILE A 1 303 ? 36.249 4.807 -86.832 1.00 73.56 303 ILE A CA 1
ATOM 2216 C C . ILE A 1 303 ? 35.669 6.032 -86.110 1.00 73.56 303 ILE A C 1
ATOM 2218 O O . ILE A 1 303 ? 35.122 5.891 -85.015 1.00 73.56 303 ILE A O 1
ATOM 2222 N N . GLY A 1 304 ? 35.721 7.216 -86.731 1.00 73.44 304 GLY A N 1
ATOM 2223 C CA . GLY A 1 304 ? 35.130 8.441 -86.189 1.00 73.44 304 GLY A CA 1
ATOM 2224 C C . GLY A 1 304 ? 33.617 8.332 -85.975 1.00 73.44 304 GLY A C 1
ATOM 2225 O O . GLY A 1 304 ? 33.119 8.664 -84.897 1.00 73.44 304 GLY A O 1
ATOM 2226 N N . VAL A 1 305 ? 32.883 7.797 -86.957 1.00 72.31 305 VAL A N 1
ATOM 2227 C CA . VAL A 1 305 ? 31.427 7.589 -86.861 1.00 72.31 305 VAL A CA 1
ATOM 2228 C C . VAL A 1 305 ? 31.078 6.547 -85.794 1.00 72.31 305 VAL A C 1
ATOM 2230 O O . VAL A 1 305 ? 30.162 6.770 -84.999 1.00 72.31 305 VAL A O 1
ATOM 2233 N N . VAL A 1 306 ? 31.825 5.440 -85.710 1.00 76.06 306 VAL A N 1
ATOM 2234 C CA . VAL A 1 306 ? 31.613 4.406 -84.682 1.00 76.06 306 VAL A CA 1
ATOM 2235 C C . VAL A 1 306 ? 31.871 4.965 -83.280 1.00 76.06 306 VAL A C 1
ATOM 2237 O O . VAL A 1 306 ? 31.059 4.743 -82.380 1.00 76.06 306 VAL A O 1
ATOM 2240 N N . ALA A 1 307 ? 32.940 5.742 -83.089 1.00 71.38 307 ALA A N 1
ATOM 2241 C CA . ALA A 1 307 ? 33.251 6.373 -81.807 1.00 71.38 307 ALA A CA 1
ATOM 2242 C C . ALA A 1 307 ? 32.174 7.389 -81.383 1.00 71.38 307 ALA A C 1
ATOM 2244 O O . ALA A 1 307 ? 31.729 7.372 -80.231 1.00 71.38 307 ALA A O 1
ATOM 2245 N N . ALA A 1 308 ? 31.695 8.222 -82.315 1.00 69.12 308 ALA A N 1
ATOM 2246 C CA . ALA A 1 308 ? 30.612 9.173 -82.062 1.00 69.12 308 ALA A CA 1
ATOM 2247 C C . ALA A 1 308 ? 29.295 8.464 -81.700 1.00 69.12 308 ALA A C 1
ATOM 2249 O O . ALA A 1 308 ? 28.624 8.841 -80.734 1.00 69.12 308 ALA A O 1
ATOM 2250 N N . HIS A 1 309 ? 28.954 7.387 -82.415 1.00 74.50 309 HIS A N 1
ATOM 2251 C CA . HIS A 1 309 ? 27.756 6.598 -82.135 1.00 74.50 309 HIS A CA 1
ATOM 2252 C C . HIS A 1 309 ? 27.831 5.909 -80.763 1.00 74.50 309 HIS A C 1
ATOM 2254 O O . HIS A 1 309 ? 26.8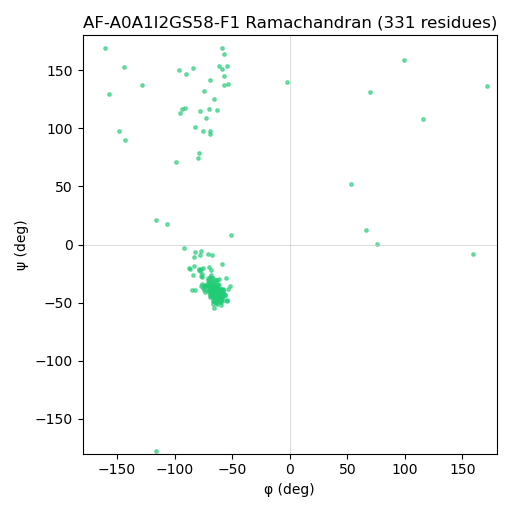62 5.928 -80.000 1.00 74.50 309 HIS A O 1
ATOM 2260 N N . TYR A 1 310 ? 28.997 5.366 -80.395 1.00 72.81 310 TYR A N 1
ATOM 2261 C CA . TYR A 1 310 ? 29.199 4.732 -79.091 1.00 72.81 310 TYR A CA 1
ATOM 2262 C C . TYR A 1 310 ? 29.126 5.743 -77.935 1.00 72.81 310 TYR A C 1
ATOM 2264 O O . TYR A 1 310 ? 28.530 5.455 -76.894 1.00 72.81 310 TYR A O 1
ATOM 2272 N N . GLY A 1 311 ? 29.664 6.954 -78.126 1.00 74.00 311 GLY A N 1
ATOM 2273 C CA . GLY A 1 311 ? 29.578 8.049 -77.156 1.00 74.00 311 GLY A CA 1
ATOM 2274 C C . GLY A 1 311 ? 28.138 8.495 -76.881 1.00 74.00 311 GLY A C 1
ATOM 2275 O O . GLY A 1 311 ? 27.722 8.568 -75.721 1.00 74.00 311 GLY A O 1
ATOM 2276 N N . LEU A 1 312 ? 27.346 8.709 -77.939 1.00 73.38 312 LEU A N 1
ATOM 2277 C CA . LEU A 1 312 ? 25.935 9.100 -77.827 1.00 73.38 312 LEU A CA 1
ATOM 2278 C C . LEU A 1 312 ? 25.086 8.020 -77.142 1.00 73.38 312 LEU A C 1
ATOM 2280 O O . LEU A 1 312 ? 24.271 8.325 -76.267 1.00 73.38 312 LEU A O 1
ATOM 2284 N N . ARG A 1 313 ? 25.320 6.741 -77.462 1.00 73.69 313 ARG A N 1
ATOM 2285 C CA . ARG A 1 313 ? 24.593 5.620 -76.843 1.00 73.69 313 ARG A CA 1
ATOM 2286 C C . ARG A 1 313 ? 24.894 5.494 -75.346 1.00 73.69 313 ARG A C 1
ATOM 2288 O O . ARG A 1 313 ? 24.002 5.186 -74.557 1.00 73.69 313 ARG A O 1
ATOM 2295 N N . ARG A 1 314 ? 26.128 5.796 -74.929 1.00 71.44 314 ARG A N 1
ATOM 2296 C CA . ARG A 1 314 ? 26.528 5.776 -73.514 1.00 71.44 314 ARG A CA 1
ATOM 2297 C C . ARG A 1 314 ? 25.909 6.926 -72.712 1.00 71.44 314 ARG A C 1
ATOM 2299 O O . ARG A 1 314 ? 25.524 6.714 -71.565 1.00 71.44 314 ARG A O 1
ATOM 2306 N N . GLN A 1 315 ? 25.743 8.108 -73.312 1.00 68.50 315 GLN A N 1
ATOM 2307 C CA . GLN A 1 315 ? 25.024 9.224 -72.680 1.00 68.50 315 GLN A CA 1
ATOM 2308 C C . GLN A 1 315 ? 23.525 8.937 -72.509 1.00 68.50 315 GLN A C 1
ATOM 2310 O O . GLN A 1 315 ? 22.952 9.287 -71.476 1.00 68.50 315 GLN A O 1
ATOM 2315 N N . ALA A 1 316 ? 22.897 8.252 -73.471 1.00 64.06 316 ALA A N 1
ATOM 2316 C CA . ALA A 1 316 ? 21.497 7.837 -73.358 1.00 64.06 316 ALA A CA 1
ATOM 2317 C C . ALA A 1 316 ? 21.279 6.835 -72.205 1.00 64.06 316 ALA A C 1
ATOM 2319 O O . ALA A 1 316 ? 20.344 6.986 -71.419 1.00 64.06 316 ALA A O 1
ATOM 2320 N N . LEU A 1 317 ? 22.191 5.871 -72.038 1.00 61.25 317 LEU A N 1
ATOM 2321 C CA . LEU A 1 317 ? 22.149 4.909 -70.927 1.00 61.25 317 LEU A CA 1
A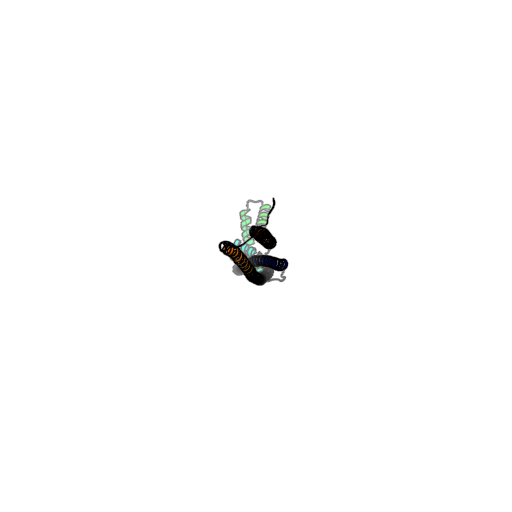TOM 2322 C C . LEU A 1 317 ? 22.473 5.551 -69.566 1.00 61.25 317 LEU A C 1
ATOM 2324 O O . LEU A 1 317 ? 21.920 5.146 -68.544 1.00 61.25 317 LEU A O 1
ATOM 2328 N N . GLY A 1 318 ? 23.320 6.586 -69.542 1.00 54.84 318 GLY A N 1
ATOM 2329 C CA . GLY A 1 318 ? 23.595 7.373 -68.337 1.00 54.84 318 GLY A CA 1
ATOM 2330 C C . GLY A 1 318 ? 22.363 8.122 -67.818 1.00 54.84 318 GLY A C 1
ATOM 2331 O O . GLY A 1 318 ? 22.118 8.129 -66.615 1.00 54.84 318 GLY A O 1
ATOM 2332 N N . LYS A 1 319 ? 21.534 8.679 -68.713 1.00 54.56 319 LYS A N 1
ATOM 2333 C CA . LYS A 1 319 ? 20.289 9.370 -68.330 1.00 54.56 319 LYS A CA 1
ATOM 2334 C C . LYS A 1 319 ? 19.217 8.421 -67.779 1.00 54.56 319 LYS A C 1
ATOM 2336 O O . LYS A 1 319 ? 18.496 8.804 -66.865 1.00 54.56 319 LYS A O 1
ATOM 2341 N N . GLN A 1 320 ? 19.147 7.174 -68.254 1.00 53.53 320 GLN A N 1
ATOM 2342 C CA . GLN A 1 320 ? 18.205 6.184 -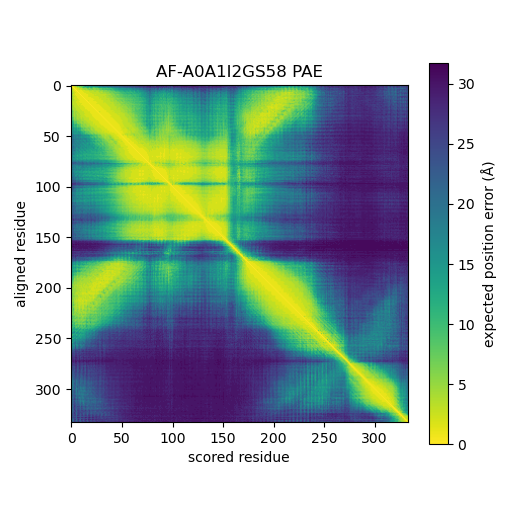67.709 1.00 53.53 320 GLN A CA 1
ATOM 2343 C C . GLN A 1 320 ? 18.578 5.696 -66.301 1.00 53.53 320 GLN A C 1
ATOM 2345 O O . GLN A 1 320 ? 17.687 5.414 -65.505 1.00 53.53 320 GLN A O 1
ATOM 2350 N N . ARG A 1 321 ? 19.870 5.655 -65.946 1.00 49.47 321 ARG A N 1
ATOM 2351 C CA . ARG A 1 321 ? 20.299 5.302 -64.579 1.00 49.47 321 ARG A CA 1
ATOM 2352 C C . ARG A 1 321 ? 20.090 6.413 -63.548 1.00 49.47 321 ARG A C 1
ATOM 2354 O O . ARG A 1 321 ? 20.029 6.106 -62.369 1.00 49.47 321 ARG A O 1
ATOM 2361 N N . ILE A 1 322 ? 19.953 7.671 -63.970 1.00 48.47 322 ILE A N 1
ATOM 2362 C CA . ILE A 1 322 ? 19.658 8.794 -63.060 1.00 48.47 322 ILE A CA 1
ATOM 2363 C C . ILE A 1 322 ? 18.144 8.903 -62.787 1.00 48.47 322 ILE A C 1
ATOM 2365 O O . ILE A 1 322 ? 17.749 9.355 -61.719 1.00 48.47 322 ILE A O 1
ATOM 2369 N N . ALA A 1 323 ? 17.289 8.431 -63.704 1.00 46.16 323 ALA A N 1
ATOM 2370 C CA . ALA A 1 323 ? 15.837 8.366 -63.489 1.00 46.16 323 ALA A CA 1
ATOM 2371 C C . ALA A 1 323 ? 15.393 7.168 -62.622 1.00 46.16 323 ALA A C 1
ATOM 2373 O O . ALA A 1 323 ? 14.325 7.209 -62.019 1.00 46.16 323 ALA A O 1
ATOM 2374 N N . ALA A 1 324 ? 16.214 6.121 -62.525 1.00 47.53 324 ALA A N 1
ATOM 2375 C CA . ALA A 1 324 ? 16.037 5.022 -61.580 1.00 47.53 324 ALA A CA 1
ATOM 2376 C C . ALA A 1 324 ? 16.943 5.250 -60.362 1.00 47.53 324 ALA A C 1
ATOM 2378 O O . ALA A 1 324 ? 17.967 4.589 -60.193 1.00 47.53 324 ALA A O 1
ATOM 2379 N N . GLY A 1 325 ? 16.592 6.245 -59.545 1.00 38.97 325 GLY A N 1
ATOM 2380 C CA . GLY A 1 325 ? 17.257 6.469 -58.266 1.00 38.97 325 GLY A CA 1
ATOM 2381 C C . GLY A 1 325 ? 17.145 5.238 -57.347 1.00 38.97 325 GLY A C 1
ATOM 2382 O O . GLY A 1 325 ? 16.164 4.488 -57.433 1.00 38.97 325 GLY A O 1
ATOM 2383 N N . PRO A 1 326 ? 18.128 5.017 -56.458 1.00 46.25 326 PRO A N 1
ATOM 2384 C CA . PRO A 1 326 ? 18.064 3.975 -55.442 1.00 46.25 326 PRO A CA 1
ATOM 2385 C C . PRO A 1 326 ? 16.996 4.374 -54.414 1.00 46.25 326 PRO A C 1
ATOM 2387 O O . PRO A 1 326 ? 17.244 5.186 -53.532 1.00 46.25 326 PRO A O 1
ATOM 2390 N N . GLY A 1 327 ? 15.772 3.875 -54.587 1.00 50.75 327 GLY A N 1
ATOM 2391 C CA . GLY A 1 327 ? 14.654 4.174 -53.683 1.00 50.75 327 GLY A CA 1
ATOM 2392 C C . GLY A 1 327 ? 13.248 3.953 -54.252 1.00 50.75 327 GLY A C 1
ATOM 2393 O O . GLY A 1 327 ? 12.277 4.001 -53.505 1.00 50.75 327 GLY A O 1
ATOM 2394 N N . GLY A 1 328 ? 13.099 3.678 -55.552 1.00 41.19 328 GLY A N 1
ATOM 2395 C CA . GLY A 1 328 ? 11.792 3.421 -56.169 1.00 41.19 328 GLY A CA 1
ATOM 2396 C C . GLY A 1 328 ? 11.264 2.004 -55.927 1.00 41.19 328 GLY A C 1
ATOM 2397 O O . GLY A 1 328 ? 11.343 1.154 -56.811 1.00 41.19 328 GLY A O 1
ATOM 2398 N N . LEU A 1 329 ? 10.719 1.751 -54.739 1.00 39.81 329 LEU A N 1
ATOM 2399 C CA . LEU A 1 329 ? 9.960 0.549 -54.395 1.00 39.81 329 LEU A CA 1
ATOM 2400 C C . LEU A 1 329 ? 8.616 0.584 -55.153 1.00 39.81 329 LEU A C 1
ATOM 2402 O O . LEU A 1 329 ? 7.679 1.264 -54.744 1.00 39.81 329 LEU A O 1
ATOM 2406 N N . MET A 1 330 ? 8.521 -0.101 -56.300 1.00 38.62 330 MET A N 1
ATOM 2407 C CA . MET A 1 330 ? 7.237 -0.300 -56.984 1.00 38.62 330 MET A CA 1
ATOM 2408 C C . MET A 1 330 ? 6.423 -1.364 -56.240 1.00 38.62 330 MET A C 1
ATOM 2410 O O . MET A 1 330 ? 6.613 -2.562 -56.443 1.00 38.62 330 MET A O 1
ATOM 2414 N N . ILE A 1 331 ? 5.501 -0.911 -55.387 1.00 43.31 331 ILE A N 1
ATOM 2415 C CA . ILE A 1 331 ? 4.367 -1.712 -54.918 1.00 43.31 331 ILE A CA 1
ATOM 2416 C C . ILE A 1 331 ? 3.423 -1.883 -56.110 1.00 43.31 331 ILE A C 1
ATOM 2418 O O . ILE A 1 331 ? 2.903 -0.906 -56.649 1.00 43.31 331 ILE A O 1
ATOM 2422 N N . ARG A 1 332 ? 3.235 -3.129 -56.540 1.00 44.56 332 ARG A N 1
ATOM 2423 C CA . ARG A 1 332 ? 2.249 -3.515 -57.549 1.00 44.56 332 ARG A CA 1
ATOM 2424 C C . ARG A 1 332 ? 0.996 -3.972 -56.798 1.00 44.56 332 ARG A C 1
ATOM 2426 O O . ARG A 1 332 ? 1.075 -4.959 -56.071 1.00 44.56 332 ARG A O 1
ATOM 2433 N N . PHE A 1 333 ? -0.095 -3.220 -56.928 1.00 42.12 333 PHE A N 1
ATOM 2434 C CA . PHE A 1 333 ? -1.441 -3.757 -56.718 1.00 42.12 333 PHE A CA 1
ATOM 2435 C C . PHE A 1 333 ? -1.814 -4.644 -57.909 1.00 42.12 333 PHE A C 1
ATOM 2437 O O . PHE A 1 333 ? -1.361 -4.324 -59.038 1.00 42.12 333 PHE A O 1
#

Radius of gyration: 61.94 Å; Cα contacts (8 Å, |Δi|>4): 146; chains: 1; bounding box: 110×46×178 Å

Sequence (333 aa):
MPGKDLQAHAEEEATGRAMRAAEAEAGEAVRKAREAEDAAAAGLRAAESGADADAGARQRDGERYAQAIAEARAGAPGCTLEVERLIALRRQLAEYVSEPARDAAIAGLEPCRKAALKLRRKHHEAALRDLPRGAARDAVAAALRDDGLADPWVPVQSGALPTPGRKTSSADADEAALAKLRGEATAAAQAVDAAEADLARARQGVAASEARLVQLDEADRAREQAWRGEMQRSANRYLAVAGAAGVAALVGLGVGFFFIARGDAIESGKKSFSTRAERDEAARHARTSSLIGFVVALPFAVIGVVAAHYGLRRQALGKQRIAAGPGGLMIRF

Secondary structure (DSSP, 8-state):
-THHHHHHHHHHHHHHHHHHHHHHHHHHHHHHHHHHHHHHHHHHHHHHHHHHHHHHHHHHHHHHHHHHHHHHHHHTGGG-S-HHHHHHHHHHHHTSPP-HHHHHHHHHHHHHHHHHHHHHHHHHHHHTTTS-HHHHHHHHHHHHHHTT-SS-SS-S------S---S---HHHHHHHHHHHHHHHHHHHHHHHHHHHHHHHHHHHHHHHHHHHHHHHHHHHHHHHHHHHHHHHHHHHHHHHHHHHHHHHHHHHHHHHHHHHHHHHHHTT------HHHHHHHHHHHHHHHHHHHHHHHHHHHHHHHHHHHHHHHHHHHHHHHHS-TT------

Solvent-accessible surface area (backbone atoms only — not comparable to full-atom values): 18323 Å² total; per-residue (Å²): 124,78,67,61,61,56,48,52,52,52,53,51,51,51,49,40,51,52,31,48,52,50,27,51,52,28,49,51,48,29,52,53,27,46,55,48,26,55,51,33,52,51,52,42,52,54,50,51,55,48,52,53,52,50,52,54,49,52,50,52,52,50,52,52,49,53,50,50,47,52,49,34,58,64,28,29,67,86,44,73,54,54,61,70,57,50,43,51,49,54,52,60,59,63,66,44,64,67,36,74,68,57,51,52,26,47,48,49,33,45,67,38,43,57,52,40,43,57,52,50,50,52,52,44,50,64,77,36,63,89,45,58,71,67,62,34,52,53,52,43,54,48,52,33,48,74,60,58,50,65,59,80,78,61,77,97,75,92,76,89,71,68,83,97,42,54,100,70,80,57,62,73,61,52,52,54,50,48,55,50,43,54,51,52,29,54,52,26,49,53,47,28,57,53,28,48,53,49,28,53,52,27,48,53,49,31,54,53,41,51,55,49,52,52,51,52,52,53,53,49,52,53,50,50,51,52,50,52,53,50,50,52,52,51,50,53,50,52,51,52,52,51,50,54,53,51,50,53,51,52,51,52,51,52,52,52,50,51,54,52,58,51,52,58,59,60,67,78,70,61,96,76,82,82,67,80,70,59,59,61,52,54,54,49,54,56,54,52,54,53,50,54,53,51,67,59,48,50,59,56,52,52,51,50,52,52,52,54,52,53,52,54,54,52,52,56,54,53,55,55,55,65,74,58,52,98,77,79,78,81,81,80,130

Foldseek 3Di:
DPPPLVVVLVVLVVLLVVLVVLLVVLVVLLVVLVVQLVVLVVVLVVLVVVLVVVVVVVVVLVVLLVVLLVCLVVCLVVNPDDLVVLLVSLVSLVQKDDDPSSLVSLVSCQVNLVVSLVVLLVVQCVVCVPDDPVVSVVVSCVVCVVSVSNDGSHDPDDDDDDDIDRPDDCPVVSVVVSVVSVVSSVVSVVSSVVSVVSSVVSVVSSVVSVVVSVVSVVVVVVVVVVVVVVVVVVVVVVVVVVVVVVVVVVVVVVVVVVVVVVVVVVVVPDPDDDDPVVVVVVVVVVVVVVVVVCVVVVVVVVVVVVVVVVVVVVVVVVVVVVVPPPPPDDDDD

pLDDT: mean 75.87, std 15.91, range [38.62, 95.56]